Protein 4N7B (pdb70)

Foldseek 3Di:
DAFAEAEEPPFAAAQLQVLLLVLLVVCLVPDPADAEEEAQQAPAPVSSVVSVVSHYDYDNDCVVPQQQEEYEYHQLAAAVVVVVVNVVSPYNYFYSHNPLLVVLLVVLLVVVVVVAQEEEEEDPPQRSSVRSCNSPVVRYQYDPAQVSLVPDDDDPVHAYEYAYDQQAQPVRVVVNVVSNCVVVVRHHYDPVGSHDPQLCQQLVQCLVPLVVWQEEEEAGDPSDRNSVSSQVSSVVVPHHYDYHPAVVRDPCVVCVPTRYYYYHYHNNHDVVRSVNVVVVQCDPPNNRPYDYGYDPDDDRDPDDGRPVSVVVVVVVVD

Nearest PDB structures (foldseek):
  4n7b-assembly1_A  TM=1.003E+00  e=8.457E-62  Plasmodium falciparum
  4eb3-assembly2_B  TM=9.410E-01  e=6.375E-32  Escherichia coli K-12
  3szu-assembly1_A  TM=9.375E-01  e=1.839E-31  Escherichia coli K-12
  3t0f-assembly1_A  TM=9.475E-01  e=8.284E-31  Escherichia coli K-12
  3t0g-assembly1_A  TM=9.378E-01  e=5.514E-30  Escherichia coli K-12

Solvent-accessible surface area: 15476 Å² total; per-residue (Å²): 155,96,63,24,0,35,15,0,71,8,39,3,78,18,50,2,13,36,27,0,18,82,0,0,44,34,0,21,151,24,58,186,58,55,2,25,0,21,35,75,0,0,20,2,71,51,9,2,140,122,1,88,176,72,16,2,71,34,11,102,76,12,119,84,1,58,92,41,83,14,0,0,0,3,8,24,6,15,12,38,72,35,62,112,74,0,128,186,31,168,15,67,36,0,42,0,12,17,42,40,8,73,51,1,7,67,56,0,89,78,33,27,185,90,108,16,22,0,0,1,1,2,67,96,124,26,42,6,1,72,1,2,64,36,31,9,39,185,29,9,58,30,0,56,61,54,95,24,1,86,156,17,126,41,95,188,133,52,104,10,5,22,0,5,1,7,23,8,1,55,47,38,9,61,107,16,19,116,66,0,104,113,78,27,96,162,17,58,41,2,127,89,26,8,35,21,51,2,5,46,35,4,2,47,1,0,27,116,6,0,78,128,13,66,10,0,0,0,0,1,2,84,52,2,11,16,0,96,30,2,18,72,0,0,86,80,70,139,6,84,13,43,42,24,40,28,31,163,73,11,85,84,133,62,9,149,134,17,39,53,0,0,0,0,0,0,9,5,0,24,69,123,14,0,77,81,0,15,95,42,0,35,65,101,110,29,81,2,77,70,88,111,44,95,11,77,154,21,116,88,30,191,57,162,20,11,180,66,0,59,100,46,24,135,77,138,140,201

B-factor: mean 50.39, std 23.19, range [17.33, 150.52]

Structure (mmCIF, N/CA/C/O backbone):
data_4N7B
#
_entry.id   4N7B
#
_cell.length_a   115.960
_cell.length_b   115.960
_cell.length_c   76.930
_cell.angle_alpha   90.00
_cell.angle_beta   90.00
_cell.angle_gamma   120.00
#
_symmetry.space_group_name_H-M   'P 31 2 1'
#
loop_
_entity.id
_entity.type
_entity.pdbx_description
1 polymer LytB
2 non-polymer 'FE3-S4 CLUSTER'
3 non-polymer 'SULFATE ION'
4 non-polymer GLYCEROL
5 non-polymer 'SODIUM ION'
6 water water
#
loop_
_atom_site.group_PDB
_atom_site.id
_atom_site.type_symbol
_atom_site.label_atom_id
_atom_site.label_alt_id
_atom_site.label_comp_id
_atom_site.label_asym_id
_atom_site.label_entity_id
_atom_site.label_seq_id
_atom_site.pdbx_PDB_ins_code
_atom_site.Cartn_x
_atom_site.Cartn_y
_atom_site.Cartn_z
_atom_site.occupancy
_atom_site.B_iso_or_equiv
_atom_site.auth_seq_id
_atom_site.auth_comp_id
_atom_site.auth_asym_id
_atom_site.auth_atom_id
_atom_site.pdbx_PDB_model_num
ATOM 1 N N . PRO A 1 218 ? 65.816 48.846 -8.256 1.00 106.15 1 PRO A N 1
ATOM 2 C CA . PRO A 1 218 ? 66.718 48.159 -9.186 1.00 105.49 1 PRO A CA 1
ATOM 3 C C . PRO A 1 218 ? 66.004 47.563 -10.398 1.00 96.77 1 PRO A C 1
ATOM 4 O O . PRO A 1 218 ? 65.163 48.224 -11.014 1.00 96.84 1 PRO A O 1
ATOM 16 N N . ASN A 1 219 ? 66.348 46.325 -10.738 1.00 63.74 2 ASN A N 1
ATOM 17 C CA . ASN A 1 219 ? 65.789 45.668 -11.911 1.00 54.65 2 ASN A CA 1
ATOM 18 C C . ASN A 1 219 ? 64.494 44.953 -11.597 1.00 49.77 2 ASN A C 1
ATOM 19 O O . ASN A 1 219 ? 64.480 43.988 -10.835 1.00 52.86 2 ASN A O 1
ATOM 30 N N . LYS A 1 220 ? 63.400 45.431 -12.172 1.00 34.28 3 LYS A N 1
ATOM 31 C CA . LYS A 1 220 ? 62.097 44.840 -11.903 1.00 29.20 3 LYS A CA 1
ATOM 32 C C . LYS A 1 220 ? 61.745 43.821 -12.976 1.00 36.01 3 LYS A C 1
ATOM 33 O O . LYS A 1 220 ? 61.800 44.125 -14.169 1.00 31.15 3 LYS A O 1
ATOM 52 N N . ILE A 1 221 ? 61.390 42.612 -12.558 1.00 32.24 4 ILE A N 1
ATOM 53 C CA . ILE A 1 221 ? 61.062 41.564 -13.509 1.00 32.27 4 ILE A CA 1
ATOM 54 C C . ILE A 1 221 ? 59.841 40.772 -13.096 1.00 33.26 4 ILE A C 1
ATOM 55 O O . ILE A 1 221 ? 59.696 40.379 -11.930 1.00 26.83 4 ILE A O 1
ATOM 71 N N . LEU A 1 222 ? 58.964 40.528 -14.063 1.00 26.37 5 LEU A N 1
ATOM 72 C CA . LEU A 1 222 ? 57.837 39.627 -13.867 1.00 21.65 5 LEU A CA 1
ATOM 73 C C . LEU A 1 222 ? 58.078 38.345 -14.644 1.00 29.85 5 LEU A C 1
ATOM 74 O O . LEU A 1 222 ? 58.163 38.339 -15.885 1.00 23.68 5 LEU A O 1
ATOM 90 N N . TYR A 1 223 ? 58.228 37.252 -13.914 1.00 21.49 6 TYR A N 1
ATOM 91 C CA . TYR A 1 223 ? 58.419 35.961 -14.533 1.00 22.44 6 TYR A CA 1
ATOM 92 C C . TYR A 1 223 ? 57.058 35.331 -14.717 1.00 23.63 6 TYR A C 1
ATOM 93 O O . TYR A 1 223 ? 56.416 34.912 -13.748 1.00 24.62 6 TYR A O 1
ATOM 111 N N . LEU A 1 224 ? 56.604 35.304 -15.956 1.00 25.63 7 LEU A N 1
ATOM 112 C CA . LEU A 1 224 ? 55.360 34.656 -16.306 1.00 19.67 7 LEU A CA 1
ATOM 113 C C . LEU A 1 224 ? 55.667 33.195 -16.580 1.00 26.71 7 LEU A C 1
ATOM 114 O O . LEU A 1 224 ? 56.428 32.844 -17.494 1.00 27.54 7 LEU A O 1
ATOM 130 N N . ILE A 1 225 ? 55.077 32.339 -15.767 1.00 21.42 8 ILE A N 1
ATOM 131 C CA . ILE A 1 225 ? 55.478 30.946 -15.718 1.00 18.47 8 ILE A CA 1
ATOM 132 C C . ILE A 1 225 ? 54.598 30.060 -16.581 1.00 19.36 8 ILE A C 1
ATOM 133 O O . ILE A 1 225 ? 53.380 30.238 -16.653 1.00 23.47 8 ILE A O 1
ATOM 149 N N . ASN A 1 226 ? 55.238 29.076 -17.192 1.00 17.74 9 ASN A N 1
ATOM 150 C CA . ASN A 1 226 ? 54.561 28.067 -17.960 1.00 18.88 9 ASN A CA 1
ATOM 151 C C . ASN A 1 226 ? 55.250 26.770 -17.572 1.00 20.72 9 ASN A C 1
ATOM 152 O O . ASN A 1 226 ? 56.469 26.727 -17.447 1.00 24.00 9 ASN A O 1
ATOM 163 N N . PRO A 1 227 ? 54.491 25.698 -17.371 1.00 24.69 10 PRO A N 1
ATOM 164 C CA . PRO A 1 227 ? 53.034 25.620 -17.451 1.00 20.60 10 PRO A CA 1
ATOM 165 C C . PRO A 1 227 ? 52.297 26.228 -16.267 1.00 24.73 10 PRO A C 1
ATOM 166 O O . PRO A 1 227 ? 52.826 26.321 -15.150 1.00 24.02 10 PRO A O 1
ATOM 177 N N . ARG A 1 228 ? 51.054 26.621 -16.545 1.00 22.11 11 ARG A N 1
ATOM 178 C CA . ARG A 1 228 ? 50.169 27.220 -15.571 1.00 17.33 11 ARG A CA 1
ATOM 179 C C . ARG A 1 228 ? 48.769 27.051 -16.093 1.00 26.03 11 ARG A C 1
ATOM 180 O O . ARG A 1 228 ? 48.581 26.640 -17.241 1.00 24.48 11 ARG A O 1
ATOM 201 N N . GLY A 1 229 ? 47.779 27.430 -15.288 1.00 23.12 12 GLY A N 1
ATOM 202 C CA . GLY A 1 229 ? 46.425 27.559 -15.816 1.00 22.75 12 GLY A CA 1
ATOM 203 C C . GLY A 1 229 ? 45.791 26.230 -16.196 1.00 22.85 12 GLY A C 1
ATOM 204 O O . GLY A 1 229 ? 46.238 25.160 -15.752 1.00 28.96 12 GLY A O 1
ATOM 208 N N . PHE A 1 230 ? 44.740 26.306 -17.010 1.00 21.46 13 PHE A N 1
ATOM 209 C CA . PHE A 1 230 ? 43.882 25.153 -17.306 1.00 22.65 13 PHE A CA 1
ATOM 210 C C . PHE A 1 230 ? 44.672 23.866 -17.568 1.00 29.28 13 PHE A C 1
ATOM 211 O O . PHE A 1 230 ? 45.601 23.832 -18.375 1.00 31.01 13 PHE A O 1
ATOM 228 N N . CYS A 1 231 ? 44.285 22.799 -16.879 1.00 20.54 14 CYS A N 1
ATOM 229 C CA . CYS A 1 231 ? 44.748 21.464 -17.223 1.00 18.01 14 CYS A CA 1
ATOM 230 C C . CYS A 1 231 ? 43.718 20.892 -18.193 1.00 20.35 14 CYS A C 1
ATOM 231 O O . CYS A 1 231 ? 42.683 21.522 -18.477 1.00 18.90 14 CYS A O 1
ATOM 238 N N . LYS A 1 232 ? 43.976 19.690 -18.682 1.00 25.01 15 LYS A N 1
ATOM 239 C CA . LYS A 1 232 ? 43.050 19.065 -19.607 1.00 22.07 15 LYS A CA 1
ATOM 240 C C . LYS A 1 232 ? 41.765 18.571 -18.926 1.00 31.17 15 LYS A C 1
ATOM 241 O O . LYS A 1 232 ? 40.701 18.551 -19.543 1.00 27.67 15 LYS A O 1
ATOM 260 N N . GLY A 1 233 ? 41.840 18.174 -17.655 1.00 34.38 16 GLY A N 1
ATOM 261 C CA . GLY A 1 233 ? 40.648 17.696 -16.970 1.00 23.60 16 GLY A CA 1
ATOM 262 C C . GLY A 1 233 ? 39.649 18.831 -16.851 1.00 26.45 16 GLY A C 1
ATOM 263 O O . GLY A 1 233 ? 38.430 18.669 -17.012 1.00 29.15 16 GLY A O 1
ATOM 267 N N . VAL A 1 234 ? 40.175 20.015 -16.583 1.00 24.78 17 VAL A N 1
ATOM 268 C CA . VAL A 1 234 ? 39.335 21.194 -16.430 1.00 25.01 17 VAL A CA 1
ATOM 269 C C . VAL A 1 234 ? 38.760 21.617 -17.768 1.00 28.44 17 VAL A C 1
ATOM 270 O O . VAL A 1 234 ? 37.554 21.860 -17.865 1.00 30.78 17 VAL A O 1
ATOM 283 N N . SER A 1 235 ? 39.582 21.689 -18.815 1.00 26.36 18 SER A N 1
ATOM 284 C CA . SER A 1 235 ? 39.043 22.148 -20.107 1.00 28.81 18 SER A CA 1
ATOM 285 C C . SER A 1 235 ? 37.998 21.150 -20.609 1.00 29.57 18 SER A C 1
ATOM 286 O O . SER A 1 235 ? 36.946 21.542 -21.094 1.00 27.89 18 SER A O 1
ATOM 294 N N . ARG A 1 236 ? 38.268 19.860 -20.446 1.00 31.48 19 ARG A N 1
ATOM 295 C CA . ARG A 1 236 ? 37.293 18.829 -20.789 1.00 31.66 19 ARG A CA 1
ATOM 296 C C . ARG A 1 236 ? 35.975 18.973 -20.025 1.00 35.26 19 ARG A C 1
ATOM 297 O O . ARG A 1 236 ? 34.888 18.814 -20.577 1.00 31.36 19 ARG A O 1
ATOM 318 N N . ALA A 1 237 ? 36.069 19.265 -18.741 1.00 32.25 20 ALA A N 1
ATOM 319 C CA . ALA A 1 237 ? 34.882 19.351 -17.919 1.00 29.77 20 ALA A CA 1
ATOM 320 C C . ALA A 1 237 ? 34.049 20.571 -18.330 1.00 31.77 20 ALA A C 1
ATOM 321 O O . ALA A 1 237 ? 32.825 20.498 -18.454 1.00 36.74 20 ALA A O 1
ATOM 328 N N . ILE A 1 238 ? 34.712 21.695 -18.565 1.00 32.13 21 ILE A N 1
ATOM 329 C CA . ILE A 1 238 ? 34.009 22.896 -19.002 1.00 35.14 21 ILE A CA 1
ATOM 330 C C . ILE A 1 238 ? 33.334 22.660 -20.345 1.00 37.23 21 ILE A C 1
ATOM 331 O O . ILE A 1 238 ? 32.147 22.928 -20.506 1.00 37.90 21 ILE A O 1
ATOM 347 N N . GLU A 1 239 ? 34.082 22.143 -21.311 1.00 35.60 22 GLU A N 1
ATOM 348 C CA . GLU A 1 239 ? 33.522 21.901 -22.636 1.00 36.51 22 GLU A CA 1
ATOM 349 C C . GLU A 1 239 ? 32.323 20.947 -22.527 1.00 43.06 22 GLU A C 1
ATOM 350 O O . GLU A 1 239 ? 31.333 21.099 -23.233 1.00 41.99 22 GLU A O 1
ATOM 362 N N . THR A 1 240 ? 32.397 19.985 -21.611 1.00 37.45 23 THR A N 1
ATOM 363 C CA . THR A 1 240 ? 31.292 19.045 -21.427 1.00 33.11 23 THR A CA 1
ATOM 364 C C . THR A 1 240 ? 30.018 19.803 -21.078 1.00 36.47 23 THR A C 1
ATOM 365 O O . THR A 1 240 ? 28.955 19.524 -21.624 1.00 38.83 23 THR A O 1
ATOM 376 N N . VAL A 1 241 ? 30.117 20.774 -20.180 1.00 36.79 24 VAL A N 1
ATOM 377 C CA . VAL A 1 241 ? 28.931 21.531 -19.774 1.00 37.49 24 VAL A CA 1
ATOM 378 C C . VAL A 1 241 ? 28.446 22.438 -20.886 1.00 42.08 24 VAL A C 1
ATOM 379 O O . VAL A 1 241 ? 27.247 22.513 -21.150 1.00 41.88 24 VAL A O 1
ATOM 392 N N . GLU A 1 242 ? 29.380 23.125 -21.535 1.00 46.52 25 GLU A N 1
ATOM 393 C CA . GLU A 1 242 ? 29.052 24.066 -22.603 1.00 47.62 25 GLU A CA 1
ATOM 394 C C . GLU A 1 242 ? 28.360 23.362 -23.771 1.00 54.20 25 GLU A C 1
ATOM 395 O O . GLU A 1 242 ? 27.471 23.915 -24.428 1.00 55.17 25 GLU A O 1
ATOM 407 N N . GLU A 1 243 ? 28.753 22.121 -24.009 1.00 45.91 26 GLU A N 1
ATOM 408 C CA . GLU A 1 243 ? 28.277 21.401 -25.165 1.00 47.22 26 GLU A CA 1
ATOM 409 C C . GLU A 1 243 ? 26.884 20.824 -24.885 1.00 56.20 26 GLU A C 1
ATOM 410 O O . GLU A 1 243 ? 26.058 20.691 -25.798 1.00 55.46 26 GLU A O 1
ATOM 422 N N . CYS A 1 244 ? 26.613 20.525 -23.616 1.00 53.75 27 CYS A N 1
ATOM 423 C CA . CYS A 1 244 ? 25.288 20.085 -23.188 1.00 53.00 27 CYS A CA 1
ATOM 424 C C . CYS A 1 244 ? 24.304 21.231 -23.308 1.00 59.22 27 CYS A C 1
ATOM 425 O O . CYS A 1 244 ? 23.153 21.051 -23.710 1.00 61.00 27 CYS A O 1
ATOM 433 N N . LEU A 1 245 ? 24.771 22.420 -22.945 1.00 54.75 28 LEU A N 1
ATOM 434 C CA . LEU A 1 245 ? 23.952 23.619 -23.038 1.00 57.00 28 LEU A CA 1
ATOM 435 C C . LEU A 1 245 ? 23.574 23.940 -24.483 1.00 59.63 28 LEU A C 1
ATOM 436 O O . LEU A 1 245 ? 22.505 24.486 -24.731 1.00 61.71 28 LEU A O 1
ATOM 452 N N . LYS A 1 246 ? 24.448 23.608 -25.430 1.00 67.52 29 LYS A N 1
ATOM 453 C CA . LYS A 1 246 ? 24.165 23.831 -26.847 1.00 68.80 29 LYS A CA 1
ATOM 454 C C . LYS A 1 246 ? 23.100 22.865 -27.333 1.00 77.38 29 LYS A C 1
ATOM 455 O O . LYS A 1 246 ? 22.196 23.240 -28.083 1.00 82.74 29 LYS A O 1
ATOM 474 N N . LEU A 1 247 ? 23.197 21.619 -26.890 1.00 83.35 30 LEU A N 1
ATOM 475 C CA . LEU A 1 247 ? 22.279 20.593 -27.355 1.00 87.71 30 LEU A CA 1
ATOM 476 C C . LEU A 1 247 ? 20.921 20.716 -26.694 1.00 91.08 30 LEU A C 1
ATOM 477 O O . LEU A 1 247 ? 19.918 20.939 -27.365 1.00 99.66 30 LEU A O 1
ATOM 493 N N . PHE A 1 248 ? 20.891 20.575 -25.375 1.00 79.83 31 PHE A N 1
ATOM 494 C CA . PHE A 1 248 ? 19.629 20.485 -24.653 1.00 79.49 31 PHE A CA 1
ATOM 495 C C . PHE A 1 248 ? 19.247 21.806 -24.021 1.00 87.31 31 PHE A C 1
ATOM 496 O O . PHE A 1 248 ? 20.081 22.684 -23.825 1.00 90.92 31 PHE A O 1
ATOM 513 N N . LYS A 1 249 ? 17.970 21.954 -23.706 1.00 104.25 32 LYS A N 1
ATOM 514 C CA . LYS A 1 249 ? 17.488 23.232 -23.228 1.00 107.33 32 LYS A CA 1
ATOM 515 C C . LYS A 1 249 ? 17.876 23.404 -21.766 1.00 101.42 32 LYS A C 1
ATOM 516 O O . LYS A 1 249 ? 17.584 22.537 -20.942 1.00 95.61 32 LYS A O 1
ATOM 535 N N . PRO A 1 250 ? 18.571 24.510 -21.447 1.00 91.27 33 PRO A N 1
ATOM 536 C CA . PRO A 1 250 ? 18.714 24.915 -20.048 1.00 84.31 33 PRO A CA 1
ATOM 537 C C . PRO A 1 250 ? 17.411 24.650 -19.292 1.00 85.83 33 PRO A C 1
ATOM 538 O O . PRO A 1 250 ? 16.348 24.694 -19.901 1.00 84.55 33 PRO A O 1
ATOM 549 N N . PRO A 1 251 ? 17.490 24.370 -17.986 1.00 75.28 34 PRO A N 1
ATOM 550 C CA . PRO A 1 251 ? 18.741 24.311 -17.226 1.00 74.84 34 PRO A CA 1
ATOM 551 C C . PRO A 1 251 ? 19.466 22.969 -17.354 1.00 70.28 34 PRO A C 1
ATOM 552 O O . PRO A 1 251 ? 18.834 21.923 -17.524 1.00 72.90 34 PRO A O 1
ATOM 563 N N . ILE A 1 252 ? 20.791 23.012 -17.265 1.00 68.64 35 ILE A N 1
ATOM 564 C CA . ILE A 1 252 ? 21.610 21.805 -17.259 1.00 62.67 35 ILE A CA 1
ATOM 565 C C . ILE A 1 252 ? 22.185 21.609 -15.869 1.00 61.56 35 ILE A C 1
ATOM 566 O O . ILE A 1 252 ? 22.916 22.463 -15.361 1.00 64.51 35 ILE A O 1
ATOM 582 N N . TYR A 1 253 ? 21.872 20.474 -15.259 1.00 57.74 36 TYR A N 1
ATOM 583 C CA . TYR A 1 253 ? 22.224 20.247 -13.867 1.00 59.61 36 TYR A CA 1
ATOM 584 C C . TYR A 1 253 ? 23.604 19.636 -13.732 1.00 59.54 36 TYR A C 1
ATOM 585 O O . TYR A 1 253 ? 23.948 18.692 -14.437 1.00 54.83 36 TYR A O 1
ATOM 603 N N . VAL A 1 254 ? 24.397 20.199 -12.828 1.00 53.96 37 VAL A N 1
ATOM 604 C CA . VAL A 1 254 ? 25.742 19.708 -12.585 1.00 50.55 37 VAL A CA 1
ATOM 605 C C . VAL A 1 254 ? 25.894 19.388 -11.112 1.00 50.19 37 VAL A C 1
ATOM 606 O O . VAL A 1 254 ? 25.555 20.200 -10.258 1.00 53.84 37 VAL A O 1
ATOM 619 N N . LYS A 1 255 ? 26.401 18.198 -10.821 1.00 47.60 38 LYS A N 1
ATOM 620 C CA . LYS A 1 255 ? 26.606 17.774 -9.450 1.00 41.85 38 LYS A CA 1
ATOM 621 C C . LYS A 1 255 ? 27.954 18.300 -8.949 1.00 40.81 38 LYS A C 1
ATOM 622 O O . LYS A 1 255 ? 29.000 17.932 -9.469 1.00 45.49 38 LYS A O 1
ATOM 641 N N A HIS A 1 256 ? 27.872 19.138 -7.916 0.53 44.39 39 HIS A N 1
ATOM 642 N N B HIS A 1 256 ? 27.936 19.142 -7.920 0.47 44.35 39 HIS A N 1
ATOM 643 C CA A HIS A 1 256 ? 28.964 19.976 -7.406 0.53 45.52 39 HIS A CA 1
ATOM 644 C CA B HIS A 1 256 ? 29.139 19.851 -7.472 0.47 45.39 39 HIS A CA 1
ATOM 645 C C A HIS A 1 256 ? 29.497 20.933 -8.461 0.53 42.78 39 HIS A C 1
ATOM 646 C C B HIS A 1 256 ? 29.457 20.966 -8.456 0.47 42.85 39 HIS A C 1
ATOM 647 O O A HIS A 1 256 ? 29.235 20.773 -9.655 0.53 45.70 39 HIS A O 1
ATOM 648 O O B HIS A 1 256 ? 28.995 20.952 -9.599 0.47 46.32 39 HIS A O 1
ATOM 677 N N . LYS A 1 257 ? 30.241 21.937 -8.008 1.00 45.44 40 LYS A N 1
ATOM 678 C CA . LYS A 1 257 ? 30.830 22.910 -8.912 1.00 46.21 40 LYS A CA 1
ATOM 679 C C . LYS A 1 257 ? 31.727 22.165 -9.898 1.00 44.02 40 LYS A C 1
ATOM 680 O O . LYS A 1 257 ? 32.500 21.294 -9.521 1.00 37.52 40 LYS A O 1
ATOM 699 N N . ILE A 1 258 ? 31.579 22.483 -11.172 1.00 37.58 41 ILE A N 1
ATOM 700 C CA . ILE A 1 258 ? 32.207 21.701 -12.232 1.00 41.35 41 ILE A CA 1
ATOM 701 C C . ILE A 1 258 ? 33.734 21.719 -12.133 1.00 36.26 41 ILE A C 1
ATOM 702 O O . ILE A 1 258 ? 34.389 20.716 -12.400 1.00 34.09 41 ILE A O 1
ATOM 718 N N . VAL A 1 259 ? 34.284 22.868 -11.747 1.00 35.91 42 VAL A N 1
ATOM 719 C CA . VAL A 1 259 ? 35.682 22.989 -11.350 1.00 29.86 42 VAL A CA 1
ATOM 720 C C . VAL A 1 259 ? 35.711 24.037 -10.237 1.00 39.20 42 VAL A C 1
ATOM 721 O O . VAL A 1 259 ? 34.767 24.819 -10.082 1.00 38.36 42 VAL A O 1
ATOM 734 N N . HIS A 1 260 ? 36.779 24.060 -9.450 1.00 32.13 43 HIS A N 1
ATOM 735 C CA . HIS A 1 260 ? 36.830 24.955 -8.299 1.00 35.64 43 HIS A CA 1
ATOM 736 C C . HIS A 1 260 ? 37.349 26.317 -8.717 1.00 36.55 43 HIS A C 1
ATOM 737 O O . HIS A 1 260 ? 38.463 26.709 -8.367 1.00 34.62 43 HIS A O 1
ATOM 752 N N . ASN A 1 261 ? 36.534 27.025 -9.490 1.00 31.51 44 ASN A N 1
ATOM 753 C CA . ASN A 1 261 ? 36.813 28.407 -9.826 1.00 31.11 44 ASN A CA 1
ATOM 754 C C . ASN A 1 261 ? 35.498 29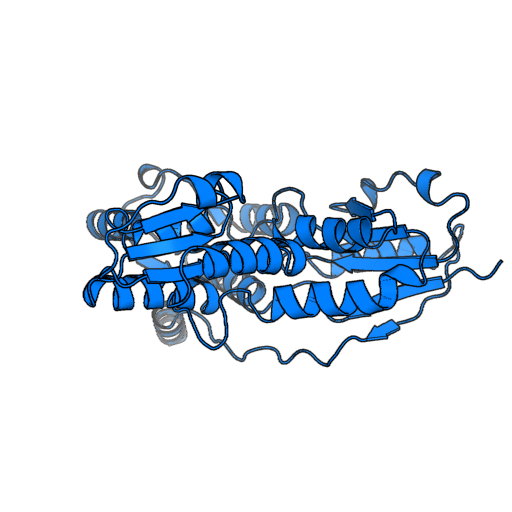.166 -10.006 1.00 36.81 44 ASN A C 1
ATOM 755 O O . ASN A 1 261 ? 34.694 28.826 -10.876 1.00 34.88 44 ASN A O 1
ATOM 766 N N . ASP A 1 262 ? 35.282 30.192 -9.187 1.00 43.90 45 ASP A N 1
ATOM 767 C CA . ASP A 1 262 ? 34.012 30.915 -9.191 1.00 47.69 45 ASP A CA 1
ATOM 768 C C . ASP A 1 262 ? 33.802 31.637 -10.521 1.00 39.97 45 ASP A C 1
ATOM 769 O O . ASP A 1 262 ? 32.689 31.736 -11.016 1.00 40.40 45 ASP A O 1
ATOM 778 N N . ILE A 1 263 ? 34.876 32.122 -11.120 1.00 40.50 46 ILE A N 1
ATOM 779 C CA . ILE A 1 263 ? 34.744 32.839 -12.388 1.00 41.76 46 ILE A CA 1
ATOM 780 C C . ILE A 1 263 ? 34.208 31.936 -13.488 1.00 39.66 46 ILE A C 1
ATOM 781 O O . ILE A 1 263 ? 33.282 32.306 -14.186 1.00 40.91 46 ILE A O 1
ATOM 797 N N . VAL A 1 264 ? 34.780 30.745 -13.627 1.00 36.71 47 VAL A N 1
ATOM 798 C CA . VAL A 1 264 ? 34.278 29.759 -14.576 1.00 33.63 47 VAL A CA 1
ATOM 799 C C . VAL A 1 264 ? 32.812 29.410 -14.310 1.00 36.87 47 VAL A C 1
ATOM 800 O O . VAL A 1 264 ? 31.987 29.380 -15.220 1.00 41.62 47 VAL A O 1
ATOM 813 N N . CYS A 1 265 ? 32.495 29.133 -13.052 1.00 36.95 48 CYS A N 1
ATOM 814 C CA . CYS A 1 265 ? 31.174 28.646 -12.680 1.00 42.87 48 CYS A CA 1
ATOM 815 C C . CYS A 1 265 ? 30.105 29.705 -12.877 1.00 43.35 48 CYS A C 1
ATOM 816 O O . CYS A 1 265 ? 28.992 29.400 -13.307 1.00 42.78 48 CYS A O 1
ATOM 824 N N . LYS A 1 266 ? 30.427 30.947 -12.549 1.00 50.69 49 LYS A N 1
ATOM 825 C CA . LYS A 1 266 ? 29.464 32.024 -12.712 1.00 55.45 49 LYS A CA 1
ATOM 826 C C . LYS A 1 266 ? 29.129 32.172 -14.197 1.00 56.00 49 LYS A C 1
ATOM 827 O O . LYS A 1 266 ? 27.977 32.423 -14.562 1.00 58.02 49 LYS A O 1
ATOM 846 N N . LYS A 1 267 ? 30.131 32.000 -15.056 1.00 49.31 50 LYS A N 1
ATOM 847 C CA . LYS A 1 267 ? 29.919 32.160 -16.491 1.00 56.40 50 LYS A CA 1
ATOM 848 C C . LYS A 1 267 ? 28.946 31.089 -16.985 1.00 59.92 50 LYS A C 1
ATOM 849 O O . LYS A 1 267 ? 28.076 31.357 -17.821 1.00 60.61 50 LYS A O 1
ATOM 868 N N . LEU A 1 268 ? 29.077 29.881 -16.439 1.00 49.07 51 LEU A N 1
ATOM 869 C CA . LEU A 1 268 ? 28.221 28.770 -16.840 1.00 48.29 51 LEU A CA 1
ATOM 870 C C . LEU A 1 268 ? 26.814 28.927 -16.279 1.00 51.22 51 LEU A C 1
ATOM 871 O O . LEU A 1 268 ? 25.840 28.520 -16.918 1.00 54.03 51 LEU A O 1
ATOM 887 N N . GLU A 1 269 ? 26.703 29.526 -15.097 1.00 56.36 52 GLU A N 1
ATOM 888 C CA . GLU A 1 269 ? 25.395 29.762 -14.496 1.00 63.77 52 GLU A CA 1
ATOM 889 C C . GLU A 1 269 ? 24.602 30.705 -15.384 1.00 63.52 52 GLU A C 1
ATOM 890 O O . GLU A 1 269 ? 23.407 30.507 -15.595 1.00 63.60 52 GLU A O 1
ATOM 902 N N . LYS A 1 270 ? 25.283 31.722 -15.907 1.00 65.12 53 LYS A N 1
ATOM 903 C CA . LYS A 1 270 ? 24.669 32.678 -16.821 1.00 68.71 53 LYS A CA 1
ATOM 904 C C . LYS A 1 270 ? 24.181 31.981 -18.080 1.00 69.17 53 LYS A C 1
ATOM 905 O O . LYS A 1 270 ? 23.139 32.332 -18.623 1.00 71.22 53 LYS A O 1
ATOM 924 N N . GLU A 1 271 ? 24.946 30.998 -18.543 1.00 68.17 54 GLU A N 1
ATOM 925 C CA . GLU A 1 271 ? 24.625 30.296 -19.777 1.00 64.77 54 GLU A CA 1
ATOM 926 C C . GLU A 1 271 ? 23.534 29.247 -19.561 1.00 65.06 54 GLU A C 1
ATOM 927 O O . GLU A 1 271 ? 23.028 28.675 -20.525 1.00 67.15 54 GLU A O 1
ATOM 939 N N . GLY A 1 272 ? 23.178 28.988 -18.301 1.00 55.77 55 GLY A N 1
ATOM 940 C CA . GLY A 1 272 ? 22.049 28.122 -17.993 1.00 53.27 55 GLY A CA 1
ATOM 941 C C . GLY A 1 272 ? 22.376 26.873 -17.186 1.00 61.61 55 GLY A C 1
ATOM 942 O O . GLY A 1 272 ? 21.503 26.035 -16.946 1.00 63.86 55 GLY A O 1
ATOM 946 N N . ALA A 1 273 ? 23.623 26.731 -16.752 1.00 57.73 56 ALA A N 1
ATOM 947 C CA . ALA A 1 273 ? 23.967 25.603 -15.897 1.00 53.75 56 ALA A CA 1
ATOM 948 C C . ALA A 1 273 ? 23.536 25.881 -14.457 1.00 52.85 56 ALA A C 1
ATOM 949 O O . ALA A 1 273 ? 23.468 27.034 -14.024 1.00 57.72 56 ALA A O 1
ATOM 956 N N . ILE A 1 274 ? 23.237 24.816 -13.724 1.00 47.04 57 ILE A N 1
ATOM 957 C CA . ILE A 1 274 ? 22.921 24.928 -12.310 1.00 51.55 57 ILE A CA 1
ATOM 958 C C . ILE A 1 274 ? 23.679 23.859 -11.535 1.00 51.54 57 ILE A C 1
ATOM 959 O O . ILE A 1 274 ? 23.563 22.660 -11.821 1.00 48.92 57 ILE A O 1
ATOM 975 N N . PHE A 1 275 ? 24.458 24.298 -10.552 1.00 47.97 58 PHE A N 1
ATOM 976 C CA . PHE A 1 275 ? 25.257 23.382 -9.745 1.00 48.63 58 PHE A CA 1
ATOM 977 C C . PHE A 1 275 ? 24.496 23.014 -8.483 1.00 49.89 58 PHE A C 1
ATOM 978 O O . PHE A 1 275 ? 24.072 23.882 -7.723 1.00 47.18 58 PHE A O 1
ATOM 995 N N . ILE A 1 276 ? 24.321 21.718 -8.267 1.00 54.67 59 ILE A N 1
ATOM 996 C CA . ILE A 1 276 ? 23.480 21.243 -7.180 1.00 51.85 59 ILE A CA 1
ATOM 997 C C . ILE A 1 276 ? 24.233 20.245 -6.323 1.00 51.38 59 ILE A C 1
ATOM 998 O O . ILE A 1 276 ? 25.248 19.698 -6.745 1.00 48.32 59 ILE A O 1
ATOM 1014 N N . GLU A 1 277 ? 23.741 20.020 -5.112 1.00 55.61 60 GLU A N 1
ATOM 1015 C CA . GLU A 1 277 ? 24.279 18.977 -4.247 1.00 56.36 60 GLU A CA 1
ATOM 1016 C C . GLU A 1 277 ? 23.200 17.955 -3.938 1.00 58.67 60 GLU A C 1
ATOM 1017 O O . GLU A 1 277 ? 23.493 16.810 -3.598 1.00 64.39 60 GLU A O 1
ATOM 1029 N N . ASP A 1 278 ? 21.948 18.375 -4.059 1.00 63.55 61 ASP A N 1
ATOM 1030 C CA . ASP A 1 278 ? 20.823 17.512 -3.757 1.00 67.80 61 ASP A CA 1
ATOM 1031 C C . ASP A 1 278 ? 20.184 17.070 -5.065 1.00 69.99 61 ASP A C 1
ATOM 1032 O O . ASP A 1 278 ? 19.606 17.884 -5.786 1.00 74.29 61 ASP A O 1
ATOM 1041 N N . LEU A 1 279 ? 20.292 15.781 -5.370 1.00 69.98 62 LEU A N 1
ATOM 1042 C CA . LEU A 1 279 ? 19.772 15.249 -6.628 1.00 69.99 62 LEU A CA 1
ATOM 1043 C C . LEU A 1 279 ? 18.251 15.355 -6.763 1.00 72.82 62 LEU A C 1
ATOM 1044 O O . LEU A 1 279 ? 17.716 15.173 -7.854 1.00 78.72 62 LEU A O 1
ATOM 1060 N N . ASN A 1 280 ? 17.559 15.652 -5.667 1.00 71.15 63 ASN A N 1
ATOM 1061 C CA . ASN A 1 280 ? 16.122 15.910 -5.729 1.00 80.26 63 ASN A CA 1
ATOM 1062 C C . ASN A 1 280 ? 15.822 17.230 -6.413 1.00 82.90 63 ASN A C 1
ATOM 1063 O O . ASN A 1 280 ? 14.702 17.461 -6.876 1.00 83.68 63 ASN A O 1
ATOM 1074 N N . ASP A 1 281 ? 16.831 18.097 -6.463 1.00 86.52 64 ASP A N 1
ATOM 1075 C CA . ASP A 1 281 ? 16.720 19.364 -7.167 1.00 82.15 64 ASP A CA 1
ATOM 1076 C C . ASP A 1 281 ? 16.779 19.097 -8.660 1.00 79.62 64 ASP A C 1
ATOM 1077 O O . ASP A 1 281 ? 16.622 20.011 -9.467 1.00 82.70 64 ASP A O 1
ATOM 1086 N N . VAL A 1 282 ? 17.006 17.836 -9.023 1.00 68.29 65 VAL A N 1
ATOM 1087 C CA . VAL A 1 282 ? 17.053 17.442 -10.425 1.00 70.76 65 VAL A CA 1
ATOM 1088 C C . VAL A 1 282 ? 15.815 16.652 -10.837 1.00 74.37 65 VAL A C 1
ATOM 1089 O O . VAL A 1 282 ? 15.547 15.580 -10.297 1.00 72.79 65 VAL A O 1
ATOM 1102 N N . PRO A 1 283 ? 15.054 17.189 -11.800 1.00 79.01 66 PRO A N 1
ATOM 1103 C CA . PRO A 1 283 ? 13.931 16.476 -12.413 1.00 81.75 66 PRO A CA 1
ATOM 1104 C C . PRO A 1 283 ? 14.358 15.114 -12.945 1.00 78.99 66 PRO A C 1
ATOM 1105 O O . PRO A 1 283 ? 15.423 14.999 -13.558 1.00 76.23 66 PRO A O 1
ATOM 1116 N N . ASP A 1 284 ? 13.541 14.094 -12.703 1.00 87.46 67 ASP A N 1
ATOM 1117 C CA . ASP A 1 284 ? 13.781 12.772 -13.270 1.00 87.29 67 ASP A CA 1
ATOM 1118 C C . ASP A 1 284 ? 13.853 12.874 -14.792 1.00 82.52 67 ASP A C 1
ATOM 1119 O O . ASP A 1 284 ? 13.216 13.737 -15.388 1.00 83.22 67 ASP A O 1
ATOM 1128 N N . GLY A 1 285 ? 14.642 12.007 -15.418 1.00 73.11 68 GLY A N 1
ATOM 1129 C CA . GLY A 1 285 ? 14.757 12.001 -16.866 1.00 77.42 68 GLY A CA 1
ATOM 1130 C C . GLY A 1 285 ? 15.734 13.024 -17.423 1.00 78.55 68 GLY A C 1
ATOM 1131 O O . GLY A 1 285 ? 16.123 12.937 -18.590 1.00 74.52 68 GLY A O 1
ATOM 1135 N N . HIS A 1 286 ? 16.142 13.988 -16.601 1.00 74.18 69 HIS A N 1
ATOM 1136 C CA . HIS A 1 286 ? 16.981 15.088 -17.082 1.00 77.86 69 HIS A CA 1
ATOM 1137 C C . HIS A 1 286 ? 18.475 14.775 -17.064 1.00 72.60 69 HIS A C 1
ATOM 1138 O O . HIS A 1 286 ? 18.913 13.764 -16.513 1.00 65.94 69 HIS A O 1
ATOM 1153 N N . ILE A 1 287 ? 19.243 15.670 -17.680 1.00 78.52 70 ILE A N 1
ATOM 1154 C CA . ILE A 1 287 ? 20.697 15.569 -17.737 1.00 67.70 70 ILE A CA 1
ATOM 1155 C C . ILE A 1 287 ? 21.313 15.892 -16.387 1.00 64.60 70 ILE A C 1
ATOM 1156 O O . ILE A 1 287 ? 20.944 16.878 -15.753 1.00 66.11 70 ILE A O 1
ATOM 1172 N N . LEU A 1 288 ? 22.256 15.064 -15.953 1.00 57.74 71 LEU A N 1
ATOM 1173 C CA . LEU A 1 288 ? 23.097 15.418 -14.826 1.00 54.09 71 LEU A CA 1
ATOM 1174 C C . LEU A 1 288 ? 24.549 15.182 -15.170 1.00 53.84 71 LEU A C 1
ATOM 1175 O O . LEU A 1 288 ? 24.912 14.101 -15.631 1.00 54.18 71 LEU A O 1
ATOM 1191 N N . ILE A 1 289 ? 25.374 16.196 -14.926 1.00 45.07 72 ILE A N 1
ATOM 1192 C CA . ILE A 1 289 ? 26.806 16.111 -15.180 1.00 44.66 72 ILE A CA 1
ATOM 1193 C C . ILE A 1 289 ? 27.607 15.962 -13.889 1.00 44.64 72 ILE A C 1
ATOM 1194 O O . ILE A 1 289 ? 27.411 16.723 -12.936 1.00 41.81 72 ILE A O 1
ATOM 1210 N N . TYR A 1 290 ? 28.514 14.990 -13.859 1.00 46.22 73 TYR A N 1
ATOM 1211 C CA . TYR A 1 290 ? 29.402 14.821 -12.713 1.00 43.81 73 TYR A CA 1
ATOM 1212 C C . TYR A 1 290 ? 30.659 15.655 -12.926 1.00 44.53 73 TYR A C 1
ATOM 1213 O O . TYR A 1 290 ? 31.251 15.638 -14.007 1.00 41.17 73 TYR A O 1
ATOM 1231 N N . SER A 1 291 ? 31.076 16.376 -11.894 1.00 39.11 74 SER A N 1
ATOM 1232 C CA . SER A 1 291 ? 32.194 17.296 -12.026 1.00 35.71 74 SER A CA 1
ATOM 1233 C C . SER A 1 291 ? 33.527 16.573 -12.201 1.00 34.97 74 SER A C 1
ATOM 1234 O O . SER A 1 291 ? 33.622 15.357 -12.041 1.00 35.70 74 SER A O 1
ATOM 1242 N N . ALA A 1 292 ? 34.563 17.349 -12.505 1.00 35.39 75 ALA A N 1
ATOM 1243 C CA . ALA A 1 292 ? 35.903 16.826 -12.727 1.00 30.64 75 ALA A CA 1
ATOM 1244 C C . ALA A 1 292 ? 36.463 16.077 -11.535 1.00 34.75 75 ALA A C 1
ATOM 1245 O O . ALA A 1 292 ? 37.313 15.203 -11.700 1.00 31.82 75 ALA A O 1
ATOM 1252 N N . HIS A 1 293 ? 35.994 16.420 -10.339 1.00 36.60 76 HIS A N 1
ATOM 1253 C CA . HIS A 1 293 ? 36.538 15.864 -9.102 1.00 34.54 76 HIS A CA 1
ATOM 1254 C C . HIS A 1 293 ? 36.028 14.460 -8.832 1.00 35.47 76 HIS A C 1
ATOM 1255 O O . HIS A 1 293 ? 36.471 13.792 -7.899 1.00 32.87 76 HIS A O 1
ATOM 1270 N N . GLY A 1 294 ? 35.050 14.027 -9.610 1.00 33.62 77 GLY A N 1
ATOM 1271 C CA . GLY A 1 294 ? 34.502 12.707 -9.417 1.00 38.99 77 GLY A CA 1
ATOM 1272 C C . GLY A 1 294 ? 33.374 12.674 -8.402 1.00 42.41 77 GLY A C 1
ATOM 1273 O O . GLY A 1 294 ? 33.050 13.671 -7.744 1.00 42.47 77 GLY A O 1
ATOM 1277 N N . ILE A 1 295 ? 32.790 11.494 -8.257 1.00 38.30 78 ILE A N 1
ATOM 1278 C CA . ILE A 1 295 ? 31.568 11.348 -7.499 1.00 42.75 78 ILE A CA 1
ATOM 1279 C C . ILE A 1 295 ? 31.544 10.002 -6.785 1.00 44.31 78 ILE A C 1
ATOM 1280 O O . ILE A 1 295 ? 32.226 9.061 -7.197 1.00 41.13 78 ILE A O 1
ATOM 1296 N N . SER A 1 296 ? 30.776 9.922 -5.702 1.00 45.27 79 SER A N 1
ATOM 1297 C CA . SER A 1 296 ? 30.584 8.662 -4.998 1.00 46.11 79 SER A CA 1
ATOM 1298 C C . SER A 1 296 ? 29.676 7.743 -5.830 1.00 48.08 79 SER A C 1
ATOM 1299 O O . SER A 1 296 ? 28.712 8.206 -6.442 1.00 50.08 79 SER A O 1
ATOM 1307 N N . PRO A 1 297 ? 29.994 6.439 -5.875 1.00 48.77 80 PRO A N 1
ATOM 1308 C CA . PRO A 1 297 ? 29.221 5.447 -6.641 1.00 52.66 80 PRO A CA 1
ATOM 1309 C C . PRO A 1 297 ? 27.746 5.453 -6.259 1.00 53.44 80 PRO A C 1
ATOM 1310 O O . PRO A 1 297 ? 26.873 5.226 -7.094 1.00 54.83 80 PRO A O 1
ATOM 1321 N N . GLN A 1 298 ? 27.486 5.710 -4.984 1.00 57.13 81 GLN A N 1
ATOM 1322 C CA . GLN A 1 298 ? 26.131 5.707 -4.437 1.00 60.18 81 GLN A CA 1
ATOM 1323 C C . GLN A 1 298 ? 25.266 6.753 -5.134 1.00 61.99 81 GLN A C 1
ATOM 1324 O O . GLN A 1 298 ? 24.093 6.521 -5.416 1.00 63.05 81 GLN A O 1
ATOM 1338 N N . ILE A 1 299 ? 25.856 7.912 -5.406 1.00 59.29 82 ILE A N 1
ATOM 1339 C CA . ILE A 1 299 ? 25.146 8.977 -6.101 1.00 56.87 82 ILE A CA 1
ATOM 1340 C C . ILE A 1 299 ? 24.663 8.481 -7.456 1.00 55.77 82 ILE A C 1
ATOM 1341 O O . ILE A 1 299 ? 23.579 8.850 -7.916 1.00 58.60 82 ILE A O 1
ATOM 1357 N N . ARG A 1 300 ? 25.466 7.634 -8.090 1.00 48.03 83 ARG A N 1
ATOM 1358 C CA . ARG A 1 300 ? 25.134 7.125 -9.414 1.00 52.76 83 ARG A CA 1
ATOM 1359 C C . ARG A 1 300 ? 23.873 6.270 -9.374 1.00 60.84 83 ARG A C 1
ATOM 1360 O O . ARG A 1 300 ? 22.937 6.497 -10.141 1.00 64.88 83 ARG A O 1
ATOM 1381 N N . GLU A 1 301 ? 23.837 5.286 -8.487 1.00 71.97 84 GLU A N 1
ATOM 1382 C CA . GLU A 1 301 ? 22.682 4.398 -8.450 1.00 77.17 84 GLU A CA 1
ATOM 1383 C C . GLU A 1 301 ? 21.416 5.216 -8.208 1.00 74.90 84 GLU A C 1
ATOM 1384 O O . GLU A 1 301 ? 20.352 4.906 -8.747 1.00 77.63 84 GLU A O 1
ATOM 1396 N N . ILE A 1 302 ? 21.539 6.283 -7.427 1.00 63.43 85 ILE A N 1
ATOM 1397 C CA . ILE A 1 302 ? 20.423 7.202 -7.225 1.00 64.22 85 ILE A CA 1
ATOM 1398 C C . ILE A 1 302 ? 19.993 7.837 -8.536 1.00 68.12 85 ILE A C 1
ATOM 1399 O O . ILE A 1 302 ? 18.801 8.014 -8.787 1.00 72.50 85 ILE A O 1
ATOM 1415 N N . ALA A 1 303 ? 20.975 8.191 -9.361 1.00 60.13 86 ALA A N 1
ATOM 1416 C CA . ALA A 1 303 ? 20.708 8.821 -10.647 1.00 64.48 86 ALA A CA 1
ATOM 1417 C C . ALA A 1 303 ? 19.865 7.895 -11.512 1.00 63.69 86 ALA A C 1
ATOM 1418 O O . ALA A 1 303 ? 18.905 8.326 -12.155 1.00 57.43 86 ALA A O 1
ATOM 1425 N N . LYS A 1 304 ? 20.224 6.616 -11.508 1.00 72.09 87 LYS A N 1
ATOM 1426 C CA . LYS A 1 304 ? 19.560 5.637 -12.354 1.00 74.98 87 LYS A CA 1
ATOM 1427 C C . LYS A 1 304 ? 18.111 5.465 -11.927 1.00 75.17 87 LYS A C 1
ATOM 1428 O O . LYS A 1 304 ? 17.227 5.349 -12.767 1.00 76.92 87 LYS A O 1
ATOM 1447 N N . LYS A 1 305 ? 17.871 5.479 -10.622 1.00 73.27 88 LYS A N 1
ATOM 1448 C CA . LYS A 1 305 ? 16.513 5.440 -10.085 1.00 78.05 88 LYS A CA 1
ATOM 1449 C C . LYS A 1 305 ? 15.660 6.564 -10.664 1.00 78.50 88 LYS A C 1
ATOM 1450 O O . LYS A 1 305 ? 14.483 6.370 -10.964 1.00 81.96 88 LYS A O 1
ATOM 1469 N N . LYS A 1 306 ? 16.261 7.741 -10.812 1.00 68.92 89 LYS A N 1
ATOM 1470 C CA . LYS A 1 306 ? 15.571 8.894 -11.375 1.00 70.93 89 LYS A CA 1
ATOM 1471 C C . LYS A 1 306 ? 15.664 8.906 -12.892 1.00 70.59 89 LYS A C 1
ATOM 1472 O O . LYS A 1 306 ? 15.227 9.861 -13.538 1.00 71.52 89 LYS A O 1
ATOM 1491 N N . LYS A 1 307 ? 16.225 7.845 -13.457 1.00 76.44 90 LYS A N 1
ATOM 1492 C CA . LYS A 1 307 ? 16.433 7.756 -14.890 1.00 82.77 90 LYS A CA 1
ATOM 1493 C C . LYS A 1 307 ? 17.013 9.060 -15.453 1.00 84.73 90 LYS A C 1
ATOM 1494 O O . LYS A 1 307 ? 16.457 9.660 -16.371 1.00 83.46 90 LYS A O 1
ATOM 1513 N N . LEU A 1 308 ? 18.145 9.487 -14.901 1.00 72.20 91 LEU A N 1
ATOM 1514 C CA . LEU A 1 308 ? 18.814 10.687 -15.384 1.00 67.24 91 LEU A CA 1
ATOM 1515 C C . LEU A 1 308 ? 19.782 10.349 -16.507 1.00 60.89 91 LEU A C 1
ATOM 1516 O O . LEU A 1 308 ? 20.289 9.229 -16.588 1.00 60.81 91 LEU A O 1
ATOM 1532 N N . ILE A 1 309 ? 20.041 11.324 -17.370 1.00 61.03 92 ILE A N 1
ATOM 1533 C CA . ILE A 1 309 ? 21.080 11.178 -18.373 1.00 64.37 92 ILE A CA 1
ATOM 1534 C C . ILE A 1 309 ? 22.392 11.515 -17.711 1.00 61.23 92 ILE A C 1
ATOM 1535 O O . ILE A 1 309 ? 22.754 12.684 -17.600 1.00 54.09 92 ILE A O 1
ATOM 1551 N N . GLU A 1 310 ? 23.096 10.488 -17.258 1.00 66.16 93 GLU A N 1
ATOM 1552 C CA . GLU A 1 310 ? 24.373 10.668 -16.596 1.00 54.17 93 GLU A CA 1
ATOM 1553 C C . GLU A 1 310 ? 25.464 11.008 -17.597 1.00 52.40 93 GLU A C 1
ATOM 1554 O O . GLU A 1 310 ? 25.750 10.237 -18.511 1.00 55.34 93 GLU A O 1
ATOM 1566 N N . ILE A 1 311 ? 26.075 12.170 -17.411 1.00 45.82 94 ILE A N 1
ATOM 1567 C CA . ILE A 1 311 ? 27.193 12.587 -18.240 1.00 44.90 94 ILE A CA 1
ATOM 1568 C C . ILE A 1 311 ? 28.400 12.874 -17.354 1.00 45.60 94 ILE A C 1
ATOM 1569 O O . ILE A 1 311 ? 28.445 13.883 -16.648 1.00 48.81 94 ILE A O 1
ATOM 1585 N N . ASP A 1 312 ? 29.374 11.972 -17.404 1.00 47.64 95 ASP A N 1
ATOM 1586 C CA . ASP A 1 312 ? 30.428 11.927 -16.405 1.00 45.32 95 ASP A CA 1
ATOM 1587 C C . ASP A 1 312 ? 31.691 12.651 -16.855 1.00 40.71 95 ASP A C 1
ATOM 1588 O O . ASP A 1 312 ? 32.451 12.129 -17.666 1.00 42.39 95 ASP A O 1
ATOM 1597 N N . ALA A 1 313 ? 31.928 13.837 -16.293 1.00 32.90 96 ALA A N 1
ATOM 1598 C CA . ALA A 1 313 ? 33.101 14.644 -16.649 1.00 34.16 96 ALA A CA 1
ATOM 1599 C C . ALA A 1 313 ? 34.203 14.476 -15.626 1.00 32.88 96 ALA A C 1
ATOM 1600 O O . ALA A 1 313 ? 35.121 15.303 -15.553 1.00 32.32 96 ALA A O 1
ATOM 1607 N N . THR A 1 314 ? 34.115 13.415 -14.827 1.00 36.78 97 THR A N 1
ATOM 1608 C CA . THR A 1 314 ? 35.201 13.078 -13.910 1.00 35.56 97 THR A CA 1
ATOM 1609 C C . THR A 1 314 ? 36.474 13.101 -14.727 1.00 29.09 97 THR A C 1
ATOM 1610 O O . THR A 1 314 ? 36.525 12.536 -15.819 1.00 29.83 97 THR A O 1
ATOM 1621 N N . CYS A 1 315 ? 37.501 13.761 -14.217 1.00 29.43 98 CYS A N 1
ATOM 1622 C CA . CYS A 1 315 ? 38.813 13.702 -14.839 1.00 31.96 98 CYS A CA 1
ATOM 1623 C C . CYS A 1 315 ? 39.346 12.265 -14.908 1.00 30.55 98 CYS A C 1
ATOM 1624 O O . CYS A 1 315 ? 39.322 11.546 -13.912 1.00 34.96 98 CYS A O 1
ATOM 1631 N N . PRO A 1 316 ? 39.842 11.845 -16.082 1.00 35.91 99 PRO A N 1
ATOM 1632 C CA . PRO A 1 316 ? 40.399 10.492 -16.227 1.00 30.67 99 PRO A CA 1
ATOM 1633 C C . PRO A 1 316 ? 41.432 10.128 -15.164 1.00 32.08 99 PRO A C 1
ATOM 1634 O O . PRO A 1 316 ? 41.574 8.938 -14.854 1.00 31.97 99 PRO A O 1
ATOM 1645 N N . LEU A 1 317 ? 42.147 11.115 -14.626 1.00 29.92 100 LEU A N 1
ATOM 1646 C CA . LEU A 1 317 ? 43.225 10.834 -13.670 1.00 30.47 100 LEU A CA 1
ATOM 1647 C C . LEU A 1 317 ? 42.682 10.775 -12.254 1.00 27.67 100 LEU A C 1
ATOM 1648 O O . LEU A 1 317 ? 43.338 10.247 -11.349 1.00 31.54 100 LEU A O 1
ATOM 1664 N N . VAL A 1 318 ? 41.473 11.302 -12.063 1.00 24.58 101 VAL A N 1
ATOM 1665 C CA . VAL A 1 318 ? 40.719 11.032 -10.837 1.00 27.66 101 VAL A CA 1
ATOM 1666 C C . VAL A 1 318 ? 40.088 9.644 -10.973 1.00 29.18 101 VAL A C 1
ATOM 1667 O O . VAL A 1 318 ? 40.157 8.830 -10.053 1.00 28.12 101 VAL A O 1
ATOM 1680 N N . ASN A 1 319 ? 39.519 9.347 -12.139 1.00 26.31 102 ASN A N 1
ATOM 1681 C CA . ASN A 1 319 ? 38.950 8.026 -12.354 1.00 30.53 102 ASN A CA 1
ATOM 1682 C C . ASN A 1 319 ? 40.015 6.956 -12.154 1.00 36.10 102 ASN A C 1
ATOM 1683 O O . ASN A 1 319 ? 39.732 5.860 -11.670 1.00 32.59 102 ASN A O 1
ATOM 1694 N N . LYS A 1 320 ? 41.246 7.278 -12.533 1.00 32.32 103 LYS A N 1
ATOM 1695 C CA . LYS A 1 320 ? 42.359 6.366 -12.341 1.00 30.97 103 LYS A CA 1
ATOM 1696 C C . LYS A 1 320 ? 42.433 5.933 -10.879 1.00 30.38 103 LYS A C 1
ATOM 1697 O O . LYS A 1 320 ? 42.523 4.747 -10.582 1.00 27.10 103 LYS A O 1
ATOM 1716 N N . VAL A 1 321 ? 42.347 6.890 -9.964 1.00 24.00 104 VAL A N 1
ATOM 1717 C CA . VAL A 1 321 ? 42.472 6.572 -8.537 1.00 25.42 104 VAL A CA 1
ATOM 1718 C C . VAL A 1 321 ? 41.285 5.719 -8.091 1.00 30.00 104 VAL A C 1
ATOM 1719 O O . VAL A 1 321 ? 41.458 4.682 -7.436 1.00 30.80 104 VAL A O 1
ATOM 1732 N N . HIS A 1 322 ? 40.085 6.126 -8.488 1.00 31.12 105 HIS A N 1
ATOM 1733 C CA . HIS A 1 322 ? 38.872 5.363 -8.170 1.00 33.56 105 HIS A CA 1
ATOM 1734 C C . HIS A 1 322 ? 39.035 3.913 -8.574 1.00 38.48 105 HIS A C 1
ATOM 1735 O O . HIS A 1 322 ? 38.636 2.992 -7.856 1.00 38.92 105 HIS A O 1
ATOM 1750 N N . VAL A 1 323 ? 39.642 3.722 -9.736 1.00 34.84 106 VAL A N 1
ATOM 1751 C CA . VAL A 1 323 ? 39.742 2.416 -10.354 1.00 33.16 106 VAL A CA 1
ATOM 1752 C C . VAL A 1 323 ? 40.739 1.518 -9.613 1.00 32.21 106 VAL A C 1
ATOM 1753 O O . VAL A 1 323 ? 40.440 0.364 -9.311 1.00 35.25 106 VAL A O 1
ATOM 1766 N N . TYR A 1 324 ? 41.919 2.041 -9.310 1.00 28.08 107 TYR A N 1
ATOM 1767 C CA . TYR A 1 324 ? 42.885 1.271 -8.533 1.00 31.23 107 TYR A CA 1
ATOM 1768 C C . TYR A 1 324 ? 42.306 0.858 -7.176 1.00 35.50 107 TYR A C 1
ATOM 1769 O O . TYR A 1 324 ? 42.558 -0.241 -6.698 1.00 30.19 107 TYR A O 1
ATOM 1787 N N . VAL A 1 325 ? 41.524 1.741 -6.565 1.00 30.13 108 VAL A N 1
ATOM 1788 C CA . VAL A 1 325 ? 40.961 1.469 -5.259 1.00 34.09 108 VAL A CA 1
ATOM 1789 C C . VAL A 1 325 ? 40.018 0.260 -5.315 1.00 35.36 108 VAL A C 1
ATOM 1790 O O . VAL A 1 325 ? 40.107 -0.656 -4.488 1.00 38.04 108 VAL A O 1
ATOM 1803 N N . GLN A 1 326 ? 39.111 0.263 -6.282 1.00 33.43 109 GLN A N 1
ATOM 1804 C CA . GLN A 1 326 ? 38.186 -0.850 -6.456 1.00 36.74 109 GLN A CA 1
ATOM 1805 C C . GLN A 1 326 ? 38.948 -2.130 -6.757 1.00 37.81 109 GLN A C 1
ATOM 1806 O O . GLN A 1 326 ? 38.623 -3.200 -6.238 1.00 38.56 109 GLN A O 1
ATOM 1820 N N . MET A 1 327 ? 39.963 -2.022 -7.609 1.00 38.19 110 MET A N 1
ATOM 1821 C CA . MET A 1 327 ? 40.696 -3.204 -8.067 1.00 40.92 110 MET A CA 1
ATOM 1822 C C . MET A 1 327 ? 41.473 -3.863 -6.934 1.00 35.28 110 MET A C 1
ATOM 1823 O O . MET A 1 327 ? 41.525 -5.095 -6.823 1.00 36.83 110 MET A O 1
ATOM 1837 N N . LYS A 1 328 ? 42.095 -3.042 -6.099 1.00 34.03 111 LYS A N 1
ATOM 1838 C CA . LYS A 1 328 ? 42.893 -3.572 -4.996 1.00 36.66 111 LYS A CA 1
ATOM 1839 C C . LYS A 1 328 ? 42.018 -4.034 -3.850 1.00 38.83 111 LYS A C 1
ATOM 1840 O O . LYS A 1 328 ? 42.368 -4.968 -3.126 1.00 41.07 111 LYS A O 1
ATOM 1859 N N . ALA A 1 329 ? 40.857 -3.411 -3.692 1.00 36.22 112 ALA A N 1
ATOM 1860 C CA . ALA A 1 329 ? 39.950 -3.842 -2.634 1.00 37.98 112 ALA A CA 1
ATOM 1861 C C . ALA A 1 329 ? 39.437 -5.227 -2.971 1.00 37.49 112 ALA A C 1
ATOM 1862 O O . ALA A 1 329 ? 39.275 -6.060 -2.090 1.00 38.98 112 ALA A O 1
ATOM 1869 N N . LYS A 1 330 ? 39.190 -5.481 -4.251 1.00 38.63 113 LYS A N 1
ATOM 1870 C CA . LYS A 1 330 ? 38.712 -6.790 -4.663 1.00 41.24 113 LYS A CA 1
ATOM 1871 C C . LYS A 1 330 ? 39.807 -7.836 -4.498 1.00 42.98 113 LYS A C 1
ATOM 1872 O O . LYS A 1 330 ? 39.524 -9.029 -4.488 1.00 43.97 113 LYS A O 1
ATOM 1891 N N . GLU A 1 331 ? 41.053 -7.390 -4.348 1.00 43.84 114 GLU A N 1
ATOM 1892 C CA . GLU A 1 331 ? 42.166 -8.303 -4.103 1.00 41.20 114 GLU A CA 1
ATOM 1893 C C . GLU A 1 331 ? 42.437 -8.435 -2.594 1.00 44.45 114 GLU A C 1
ATOM 1894 O O . GLU A 1 331 ? 43.422 -9.044 -2.167 1.00 43.70 114 GLU A O 1
ATOM 1906 N N . ASN A 1 332 ? 41.515 -7.895 -1.803 1.00 41.94 115 ASN A N 1
ATOM 1907 C CA . ASN A 1 332 ? 41.591 -7.918 -0.339 1.00 44.19 115 ASN A CA 1
ATOM 1908 C C . ASN A 1 332 ? 42.756 -7.114 0.260 1.00 46.84 115 ASN A C 1
ATOM 1909 O O . ASN A 1 332 ? 43.360 -7.526 1.256 1.00 48.09 115 ASN A O 1
ATOM 1920 N N . TYR A 1 333 ? 43.074 -5.983 -0.360 1.00 41.31 116 TYR A N 1
ATOM 1921 C CA . TYR A 1 333 ? 43.964 -5.011 0.239 1.00 38.75 116 TYR A CA 1
ATOM 1922 C C . TYR A 1 333 ? 43.121 -4.060 1.063 1.00 42.57 116 TYR A C 1
ATOM 1923 O O . TYR A 1 333 ? 41.975 -3.789 0.725 1.00 42.70 116 TYR A O 1
ATOM 1941 N N . ASP A 1 334 ? 43.684 -3.525 2.131 1.00 39.00 117 ASP A N 1
ATOM 1942 C CA . ASP A 1 334 ? 43.073 -2.368 2.741 1.00 45.59 117 ASP A CA 1
ATOM 1943 C C . ASP A 1 334 ? 43.745 -1.193 2.082 1.00 38.28 117 ASP A C 1
ATOM 1944 O O . ASP A 1 334 ? 44.891 -1.294 1.663 1.00 33.25 117 ASP A O 1
ATOM 1953 N N . ILE A 1 335 ? 43.035 -0.081 1.977 1.00 41.97 118 ILE A N 1
ATOM 1954 C CA . ILE A 1 335 ? 43.530 1.036 1.202 1.00 39.54 118 ILE A CA 1
ATOM 1955 C C . ILE A 1 335 ? 43.739 2.268 2.054 1.00 41.00 118 ILE A C 1
ATOM 1956 O O . ILE A 1 335 ? 42.840 2.673 2.788 1.00 43.40 118 ILE A O 1
ATOM 1972 N N . ILE A 1 336 ? 44.925 2.863 1.954 1.00 36.04 119 ILE A N 1
ATOM 1973 C CA . ILE A 1 336 ? 45.197 4.115 2.649 1.00 35.93 119 ILE A CA 1
ATOM 1974 C C . ILE A 1 336 ? 45.095 5.255 1.657 1.00 36.12 119 ILE A C 1
ATOM 1975 O O . ILE A 1 336 ? 45.788 5.268 0.657 1.00 32.87 119 ILE A O 1
ATOM 1991 N N . LEU A 1 337 ? 44.224 6.211 1.945 1.00 34.44 120 LEU A N 1
ATOM 1992 C CA . LEU A 1 337 ? 43.966 7.322 1.048 1.00 30.98 120 LEU A CA 1
ATOM 1993 C C . LEU A 1 337 ? 44.521 8.596 1.661 1.00 32.37 120 LEU A C 1
ATOM 1994 O O . LEU A 1 337 ? 43.955 9.108 2.615 1.00 33.09 120 LEU A O 1
ATOM 2010 N N . ILE A 1 338 ? 45.639 9.090 1.135 1.00 29.09 121 ILE A N 1
ATOM 2011 C CA . ILE A 1 338 ? 46.231 10.331 1.640 1.00 25.47 121 ILE A CA 1
ATOM 2012 C C . ILE A 1 338 ? 45.556 11.535 0.984 1.00 29.39 121 ILE A C 1
ATOM 2013 O O . ILE A 1 338 ? 45.616 11.705 -0.224 1.00 30.67 121 ILE A O 1
ATOM 2029 N N . GLY A 1 339 ? 44.888 12.361 1.762 1.00 29.46 122 GLY A N 1
ATOM 2030 C CA . GLY A 1 339 ? 44.220 13.513 1.193 1.00 26.56 122 GLY A CA 1
ATOM 2031 C C . GLY A 1 339 ? 43.413 14.160 2.282 1.00 32.45 122 GLY A C 1
ATOM 2032 O O . GLY A 1 339 ? 43.441 13.677 3.415 1.00 29.05 122 GLY A O 1
ATOM 2036 N N . TYR A 1 340 ? 42.693 15.229 1.962 1.00 32.73 123 TYR A N 1
ATOM 2037 C CA . TYR A 1 340 ? 41.943 15.973 2.974 1.00 35.77 123 TYR A CA 1
ATOM 2038 C C . TYR A 1 340 ? 40.494 15.498 3.065 1.00 40.98 123 TYR A C 1
ATOM 2039 O O . TYR A 1 340 ? 39.771 15.502 2.071 1.00 34.95 123 TYR A O 1
ATOM 2057 N N . LYS A 1 341 ? 40.098 15.083 4.271 1.00 40.99 124 LYS A N 1
ATOM 2058 C CA . LYS A 1 341 ? 38.820 14.404 4.524 1.00 44.69 124 LYS A CA 1
ATOM 2059 C C . LYS A 1 341 ? 37.577 15.068 3.926 1.00 41.22 124 LYS A C 1
ATOM 2060 O O . LYS A 1 341 ? 36.628 14.391 3.530 1.00 51.40 124 LYS A O 1
ATOM 2079 N N A ASN A 1 342 ? 37.603 16.396 3.875 0.48 36.51 125 ASN A N 1
ATOM 2080 N N B ASN A 1 342 ? 37.562 16.388 3.867 0.52 36.54 125 ASN A N 1
ATOM 2081 C CA A ASN A 1 342 ? 36.450 17.191 3.460 0.48 42.28 125 ASN A CA 1
ATOM 2082 C CA B ASN A 1 342 ? 36.361 17.079 3.418 0.52 42.01 125 ASN A CA 1
ATOM 2083 C C A ASN A 1 342 ? 36.415 17.566 1.976 0.48 39.89 125 ASN A C 1
ATOM 2084 C C B ASN A 1 342 ? 36.450 17.635 1.992 0.52 39.89 125 ASN A C 1
ATOM 2085 O O A ASN A 1 342 ? 35.461 18.198 1.519 0.48 40.59 125 ASN A O 1
ATOM 2086 O O B ASN A 1 342 ? 35.625 18.461 1.593 0.52 40.48 125 ASN A O 1
ATOM 2107 N N . HIS A 1 343 ? 37.445 17.191 1.228 1.00 34.97 126 HIS A N 1
ATOM 2108 C CA . HIS A 1 343 ? 37.534 17.558 -0.187 1.00 37.70 126 HIS A CA 1
ATOM 2109 C C . HIS A 1 343 ? 36.667 16.604 -1.005 1.00 39.09 126 HIS A C 1
ATOM 2110 O O . HIS A 1 343 ? 36.764 15.390 -0.828 1.00 34.71 126 HIS A O 1
ATOM 2125 N N . VAL A 1 344 ? 35.824 17.131 -1.899 1.00 35.81 127 VAL A N 1
ATOM 2126 C CA . VAL A 1 344 ? 34.904 16.272 -2.668 1.00 37.15 127 VAL A CA 1
ATOM 2127 C C . VAL A 1 344 ? 35.594 15.127 -3.419 1.00 39.26 127 VAL A C 1
ATOM 2128 O O . VAL A 1 344 ? 35.049 14.021 -3.506 1.00 40.48 127 VAL A O 1
ATOM 2141 N N . GLU A 1 345 ? 36.767 15.388 -3.985 1.00 32.85 128 GLU A N 1
ATOM 2142 C CA . GLU A 1 345 ? 37.528 14.333 -4.641 1.00 34.37 128 GLU A CA 1
ATOM 2143 C C . GLU A 1 345 ? 37.853 13.168 -3.722 1.00 34.95 128 GLU A C 1
ATOM 2144 O O . GLU A 1 345 ? 37.762 12.001 -4.113 1.00 34.20 128 GLU A O 1
ATOM 2156 N N . VAL A 1 346 ? 38.268 13.489 -2.511 1.00 37.01 129 VAL A N 1
ATOM 2157 C CA . VAL A 1 346 ? 38.669 12.469 -1.553 1.00 35.96 129 VAL A CA 1
ATOM 2158 C C . VAL A 1 346 ? 37.461 11.667 -1.102 1.00 36.21 129 VAL A C 1
ATOM 2159 O O . VAL A 1 346 ? 37.516 10.441 -0.991 1.00 31.40 129 VAL A O 1
ATOM 2172 N N . ILE A 1 347 ? 36.359 12.357 -0.863 1.00 34.93 130 ILE A N 1
ATOM 2173 C CA . ILE A 1 347 ? 35.124 11.692 -0.465 1.00 34.65 130 ILE A CA 1
ATOM 2174 C C . ILE A 1 347 ? 34.672 10.718 -1.544 1.00 39.65 130 ILE A C 1
ATOM 2175 O O . ILE A 1 347 ? 34.342 9.571 -1.250 1.00 37.01 130 ILE A O 1
ATOM 2191 N N . GLY A 1 348 ? 34.683 11.170 -2.800 1.00 37.40 131 GLY A N 1
ATOM 2192 C CA . GLY A 1 348 ? 34.266 10.341 -3.919 1.00 35.93 131 GLY A CA 1
ATOM 2193 C C . GLY A 1 348 ? 35.112 9.086 -4.063 1.00 38.08 131 GLY A C 1
ATOM 2194 O O . GLY A 1 348 ? 34.591 7.999 -4.278 1.00 38.07 131 GLY A O 1
ATOM 2198 N N . THR A 1 349 ? 36.425 9.235 -3.944 1.00 42.47 132 THR A N 1
ATOM 2199 C CA . THR A 1 349 ? 37.340 8.100 -4.026 1.00 40.16 132 THR A CA 1
ATOM 2200 C C . THR A 1 349 ? 37.143 7.137 -2.851 1.00 37.72 132 THR A C 1
ATOM 2201 O O . THR A 1 349 ? 37.113 5.918 -3.015 1.00 34.63 132 THR A O 1
ATOM 2212 N N . TYR A 1 350 ? 37.021 7.703 -1.655 1.00 36.93 133 TYR A N 1
ATOM 2213 C CA . TYR A 1 350 ? 36.792 6.922 -0.449 1.00 35.99 133 TYR A CA 1
ATOM 2214 C C . TYR A 1 350 ? 35.603 5.991 -0.651 1.00 38.27 133 TYR A C 1
ATOM 2215 O O . TYR A 1 350 ? 35.659 4.812 -0.322 1.00 36.29 133 TYR A O 1
ATOM 2233 N N . ASN A 1 351 ? 34.520 6.510 -1.213 1.00 43.44 134 ASN A N 1
ATOM 2234 C CA . ASN A 1 351 ? 33.285 5.743 -1.256 1.00 47.76 134 ASN A CA 1
ATOM 2235 C C . ASN A 1 351 ? 33.280 4.626 -2.288 1.00 47.53 134 ASN A C 1
ATOM 2236 O O . ASN A 1 351 ? 32.281 3.934 -2.443 1.00 46.16 134 ASN A O 1
ATOM 2247 N N . GLU A 1 352 ? 34.398 4.429 -2.977 1.00 46.48 135 GLU A N 1
ATOM 2248 C CA . GLU A 1 352 ? 34.513 3.294 -3.887 1.00 43.51 135 GLU A CA 1
ATOM 2249 C C . GLU A 1 352 ? 34.801 2.019 -3.096 1.00 43.19 135 GLU A C 1
ATOM 2250 O O . GLU A 1 352 ? 34.475 0.927 -3.544 1.00 45.78 135 GLU A O 1
ATOM 2262 N N . ALA A 1 353 ? 35.408 2.157 -1.920 1.00 39.46 136 ALA A N 1
ATOM 2263 C CA . ALA A 1 353 ? 35.651 1.012 -1.044 1.00 40.78 136 ALA A CA 1
ATOM 2264 C C . ALA A 1 353 ? 35.652 1.464 0.420 1.00 41.55 136 ALA A C 1
ATOM 2265 O O . ALA A 1 353 ? 36.643 1.301 1.127 1.00 41.53 136 ALA A O 1
ATOM 2272 N N . PRO A 1 354 ? 34.524 2.021 0.883 1.00 47.41 137 PRO A N 1
ATOM 2273 C CA . PRO A 1 354 ? 34.447 2.726 2.171 1.00 48.65 137 PRO A CA 1
ATOM 2274 C C . PRO A 1 354 ? 34.791 1.853 3.390 1.00 51.49 137 PRO A C 1
ATOM 2275 O O . PRO A 1 354 ? 35.356 2.354 4.364 1.00 58.96 137 PRO A O 1
ATOM 2286 N N . HIS A 1 355 ? 34.471 0.568 3.335 1.00 48.16 138 HIS A N 1
ATOM 2287 C CA . HIS A 1 355 ? 34.634 -0.293 4.502 1.00 59.42 138 HIS A CA 1
ATOM 2288 C C . HIS A 1 355 ? 36.058 -0.808 4.648 1.00 58.99 138 HIS A C 1
ATOM 2289 O O . HIS A 1 355 ? 36.398 -1.373 5.679 1.00 57.13 138 HIS A O 1
ATOM 2304 N N . CYS A 1 356 ? 36.893 -0.608 3.629 1.00 47.58 139 CYS A N 1
ATOM 2305 C CA . CYS A 1 356 ? 38.277 -1.057 3.714 1.00 44.88 139 CYS A CA 1
ATOM 2306 C C . CYS A 1 356 ? 39.254 0.072 3.376 1.00 44.08 139 CYS A C 1
ATOM 2307 O O . CYS A 1 356 ? 40.426 -0.175 3.113 1.00 42.42 139 CYS A O 1
ATOM 2315 N N . THR A 1 357 ? 38.777 1.313 3.409 1.00 44.15 140 THR A N 1
ATOM 2316 C CA . THR A 1 357 ? 39.643 2.457 3.155 1.00 40.72 140 THR A CA 1
ATOM 2317 C C . THR A 1 357 ? 39.850 3.290 4.427 1.00 46.64 140 THR A C 1
ATOM 2318 O O . THR A 1 357 ? 38.969 3.374 5.293 1.00 46.73 140 THR A O 1
ATOM 2329 N N . HIS A 1 358 ? 41.033 3.884 4.538 1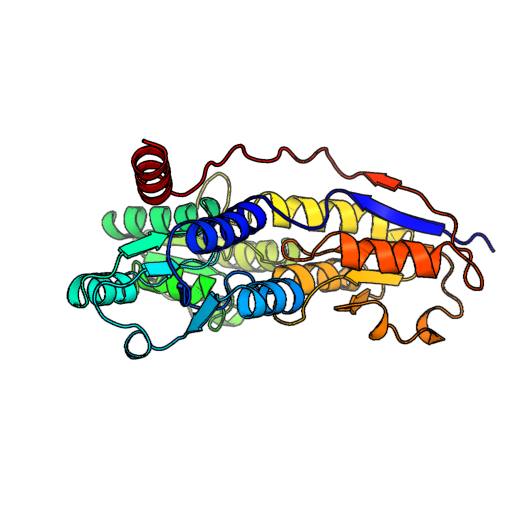.00 40.53 141 HIS A N 1
ATOM 2330 C CA . HIS A 1 358 ? 41.389 4.709 5.686 1.00 43.01 141 HIS A CA 1
ATOM 2331 C C . HIS A 1 358 ? 42.032 5.990 5.221 1.00 41.37 141 HIS A C 1
ATOM 2332 O O . HIS A 1 358 ? 43.081 5.971 4.589 1.00 38.95 141 HIS A O 1
ATOM 2347 N N . ILE A 1 359 ? 41.410 7.117 5.521 1.00 41.40 142 ILE A N 1
ATOM 2348 C CA . ILE A 1 359 ? 41.948 8.377 5.059 1.00 42.33 142 ILE A CA 1
ATOM 2349 C C . ILE A 1 359 ? 43.012 8.905 6.001 1.00 40.64 142 ILE A C 1
ATOM 2350 O O . ILE A 1 359 ? 42.793 8.963 7.202 1.00 40.36 142 ILE A O 1
ATOM 2366 N N . VAL A 1 360 ? 44.156 9.318 5.466 1.00 40.33 143 VAL A N 1
ATOM 2367 C CA . VAL A 1 360 ? 45.103 10.055 6.292 1.00 41.94 143 VAL A CA 1
ATOM 2368 C C . VAL A 1 360 ? 45.328 11.456 5.736 1.00 41.31 143 VAL A C 1
ATOM 2369 O O . VAL A 1 360 ? 45.633 11.626 4.558 1.00 36.72 143 VAL A O 1
ATOM 2382 N N . GLU A 1 361 ? 45.135 12.472 6.576 1.00 40.84 144 GLU A N 1
ATOM 2383 C CA . GLU A 1 361 ? 45.438 13.834 6.147 1.00 45.18 144 GLU A CA 1
ATOM 2384 C C . GLU A 1 361 ? 46.719 14.368 6.766 1.00 45.05 144 GLU A C 1
ATOM 2385 O O . GLU A 1 361 ? 47.192 15.443 6.392 1.00 50.50 144 GLU A O 1
ATOM 2397 N N . ASN A 1 362 ? 47.294 13.615 7.694 1.00 39.38 145 ASN A N 1
ATOM 2398 C CA . ASN A 1 362 ? 48.492 14.066 8.393 1.00 40.07 145 ASN A CA 1
ATOM 2399 C C . ASN A 1 362 ? 49.239 12.903 9.008 1.00 44.29 145 ASN A C 1
ATOM 2400 O O . ASN A 1 362 ? 48.775 11.761 8.939 1.00 40.88 145 ASN A O 1
ATOM 2411 N N . VAL A 1 363 ? 50.375 13.185 9.640 1.00 41.68 146 VAL A N 1
ATOM 2412 C CA . VAL A 1 363 ? 51.183 12.114 10.215 1.00 42.94 146 VAL A CA 1
ATOM 2413 C C . VAL A 1 363 ? 50.598 11.573 11.532 1.00 46.05 146 VAL A C 1
ATOM 2414 O O . VAL A 1 363 ? 50.960 10.482 11.970 1.00 47.99 146 VAL A O 1
ATOM 2427 N N . ASN A 1 364 ? 49.732 12.340 12.191 1.00 45.83 147 ASN A N 1
ATOM 2428 C CA . ASN A 1 364 ? 49.053 11.829 13.376 1.00 47.88 147 ASN A CA 1
ATOM 2429 C C . ASN A 1 364 ? 48.224 10.605 12.925 1.00 49.25 147 ASN A C 1
ATOM 2430 O O . ASN A 1 364 ? 48.288 9.537 13.536 1.00 48.81 147 ASN A O 1
ATOM 2441 N N . ASP A 1 365 ? 47.499 10.754 11.812 1.00 45.61 148 ASP A N 1
ATOM 2442 C CA . ASP A 1 365 ? 46.618 9.706 11.315 1.00 45.16 148 ASP A CA 1
ATOM 2443 C C . ASP A 1 365 ? 47.407 8.447 11.002 1.00 46.76 148 ASP A C 1
ATOM 2444 O O . ASP A 1 365 ? 46.891 7.330 11.127 1.00 45.86 148 ASP A O 1
ATOM 2453 N N . VAL A 1 366 ? 48.662 8.621 10.604 1.00 44.48 149 VAL A N 1
ATOM 2454 C CA . VAL A 1 366 ? 49.513 7.475 10.304 1.00 44.63 149 VAL A CA 1
ATOM 2455 C C . VAL A 1 366 ? 49.822 6.675 11.577 1.00 48.74 149 VAL A C 1
ATOM 2456 O O . VAL A 1 366 ? 49.777 5.437 11.572 1.00 47.73 149 VAL A O 1
ATOM 2469 N N . ASP A 1 367 ? 50.146 7.385 12.657 1.00 50.62 150 ASP A N 1
ATOM 2470 C CA . ASP A 1 367 ? 50.472 6.744 13.923 1.00 53.39 150 ASP A CA 1
ATOM 2471 C C . ASP A 1 367 ? 49.326 5.885 14.401 1.00 57.31 150 ASP A C 1
ATOM 2472 O O . ASP A 1 367 ? 49.542 4.868 15.047 1.00 53.82 150 ASP A O 1
ATOM 2481 N N . LYS A 1 368 ? 48.107 6.311 14.089 1.00 59.26 151 LYS A N 1
ATOM 2482 C CA . LYS A 1 368 ? 46.908 5.638 14.572 1.00 62.97 151 LYS A CA 1
ATOM 2483 C C . LYS A 1 368 ? 46.571 4.355 13.805 1.00 58.83 151 LYS A C 1
ATOM 2484 O O . LYS A 1 368 ? 45.778 3.551 14.273 1.00 54.76 151 LYS A O 1
ATOM 2503 N N . LEU A 1 369 ? 47.173 4.143 12.644 1.00 52.68 152 LEU A N 1
ATOM 2504 C CA . LEU A 1 369 ? 46.826 2.971 11.848 1.00 53.42 152 LEU A CA 1
ATOM 2505 C C . LEU A 1 369 ? 47.338 1.680 12.481 1.00 56.91 152 LEU A C 1
ATOM 2506 O O . LEU A 1 369 ? 48.496 1.592 12.885 1.00 54.47 152 LEU A O 1
ATOM 2522 N N . ASN A 1 370 ? 46.476 0.671 12.543 1.00 61.53 153 ASN A N 1
ATOM 2523 C CA . ASN A 1 370 ? 46.888 -0.654 12.987 1.00 65.65 153 ASN A CA 1
ATOM 2524 C C . ASN A 1 370 ? 46.320 -1.736 12.101 1.00 64.06 153 ASN A C 1
ATOM 2525 O O . ASN A 1 370 ? 45.134 -1.718 11.775 1.00 62.40 153 ASN A O 1
ATOM 2536 N N . PHE A 1 371 ? 47.177 -2.676 11.717 1.00 58.67 154 PHE A N 1
ATOM 2537 C CA . PHE A 1 371 ? 46.778 -3.789 10.865 1.00 62.70 154 PHE A CA 1
ATOM 2538 C C . PHE A 1 371 ? 47.544 -5.036 11.252 1.00 66.39 154 PHE A C 1
ATOM 2539 O O . PHE A 1 371 ? 48.698 -4.952 11.667 1.00 66.02 154 PHE A O 1
ATOM 2556 N N . PRO A 1 372 ? 46.907 -6.205 11.104 1.00 68.85 155 PRO A N 1
ATOM 2557 C CA . PRO A 1 372 ? 47.631 -7.475 11.199 1.00 72.09 155 PRO A CA 1
ATOM 2558 C C . PRO A 1 372 ? 48.854 -7.454 10.292 1.00 76.33 155 PRO A C 1
ATOM 2559 O O . PRO A 1 372 ? 48.898 -6.696 9.317 1.00 72.49 155 PRO A O 1
ATOM 2570 N N . LEU A 1 373 ? 49.837 -8.284 10.609 1.00 93.93 156 LEU A N 1
ATOM 2571 C CA . LEU A 1 373 ? 51.125 -8.230 9.934 1.00 98.75 156 LEU A CA 1
ATOM 2572 C C . LEU A 1 373 ? 51.072 -8.822 8.525 1.00 101.90 156 LEU A C 1
ATOM 2573 O O . LEU A 1 373 ? 51.905 -8.505 7.673 1.00 99.05 156 LEU A O 1
ATOM 2589 N N . ASN A 1 374 ? 50.084 -9.676 8.286 1.00 114.52 157 ASN A N 1
ATOM 2590 C CA . ASN A 1 374 ? 49.936 -10.350 7.002 1.00 113.32 157 ASN A CA 1
ATOM 2591 C C . ASN A 1 374 ? 49.088 -9.531 6.028 1.00 102.50 157 ASN A C 1
ATOM 2592 O O . ASN A 1 374 ? 48.873 -9.935 4.879 1.00 102.01 157 ASN A O 1
ATOM 2603 N N . LYS A 1 375 ? 48.619 -8.373 6.487 1.00 76.67 158 LYS A N 1
ATOM 2604 C CA . LYS A 1 375 ? 47.611 -7.617 5.752 1.00 64.37 158 LYS A CA 1
ATOM 2605 C C . LYS A 1 375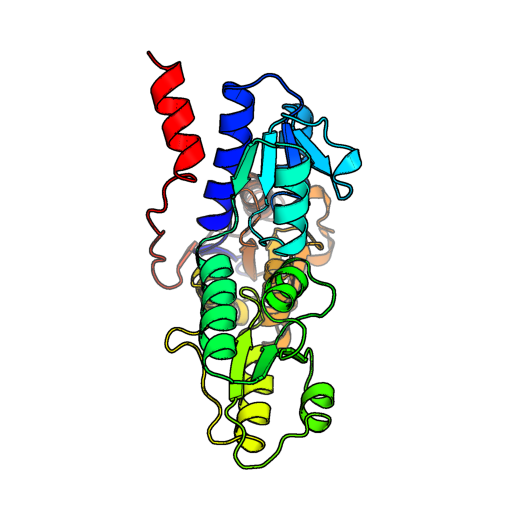 ? 48.231 -6.786 4.644 1.00 57.09 158 LYS A C 1
ATOM 2606 O O . LYS A 1 375 ? 49.086 -5.944 4.889 1.00 61.21 158 LYS A O 1
ATOM 2625 N N . LYS A 1 376 ? 47.781 -7.022 3.420 1.00 49.53 159 LYS A N 1
ATOM 2626 C CA . LYS A 1 376 ? 48.280 -6.283 2.282 1.00 50.57 159 LYS A CA 1
ATOM 2627 C C . LYS A 1 376 ? 47.693 -4.869 2.246 1.00 46.59 159 LYS A C 1
ATOM 2628 O O . LYS A 1 376 ? 46.484 -4.669 2.417 1.00 44.77 159 LYS A O 1
ATOM 2647 N N . LEU A 1 377 ? 48.555 -3.888 2.018 1.00 43.51 160 LEU A N 1
ATOM 2648 C CA . LEU A 1 377 ? 48.133 -2.495 2.025 1.00 41.98 160 LEU A CA 1
ATOM 2649 C C . LEU A 1 377 ? 48.530 -1.826 0.738 1.00 40.09 160 LEU A C 1
ATOM 2650 O O . LEU A 1 377 ? 49.578 -2.112 0.172 1.00 39.96 160 LEU A O 1
ATOM 2666 N N . PHE A 1 378 ? 47.685 -0.906 0.302 1.00 42.34 161 PHE A N 1
ATOM 2667 C CA . PHE A 1 378 ? 47.888 -0.173 -0.927 1.00 40.37 161 PHE A CA 1
ATOM 2668 C C . PHE A 1 378 ? 47.520 1.263 -0.614 1.00 43.16 161 PHE A C 1
ATOM 2669 O O . PHE A 1 378 ? 46.482 1.515 0.005 1.00 42.40 161 PHE A O 1
ATOM 2686 N N . TYR A 1 379 ? 48.363 2.208 -1.006 1.00 34.83 162 TYR A N 1
ATOM 2687 C CA . TYR A 1 379 ? 48.028 3.588 -0.782 1.00 33.93 162 TYR A CA 1
ATOM 2688 C C . TYR A 1 379 ? 47.820 4.327 -2.079 1.00 32.33 162 TYR A C 1
ATOM 2689 O O . TYR A 1 379 ? 48.331 3.965 -3.127 1.00 31.78 162 TYR A O 1
ATOM 2707 N N . VAL A 1 380 ? 47.085 5.413 -1.962 1.00 31.74 163 VAL A N 1
ATOM 2708 C CA . VAL A 1 380 ? 46.637 6.173 -3.088 1.00 31.48 163 VAL A CA 1
ATOM 2709 C C . VAL A 1 380 ? 46.560 7.600 -2.543 1.00 35.99 163 VAL A C 1
ATOM 2710 O O . VAL A 1 380 ? 46.560 7.778 -1.319 1.00 32.20 163 VAL A O 1
ATOM 2723 N N . THR A 1 381 ? 46.513 8.620 -3.401 1.00 35.32 164 THR A N 1
ATOM 2724 C CA . THR A 1 381 ? 46.460 9.992 -2.906 1.00 28.59 164 THR A CA 1
ATOM 2725 C C . THR A 1 381 ? 45.487 10.852 -3.695 1.00 31.66 164 THR A C 1
ATOM 2726 O O . THR A 1 381 ? 45.131 10.549 -4.837 1.00 34.06 164 THR A O 1
ATOM 2737 N N . GLN A 1 382 ? 45.063 11.933 -3.061 1.00 28.08 165 GLN A N 1
ATOM 2738 C CA . GLN A 1 382 ? 44.426 13.049 -3.743 1.00 27.71 165 GLN A CA 1
ATOM 2739 C C . GLN A 1 382 ? 45.338 13.529 -4.882 1.00 28.59 165 GLN A C 1
ATOM 2740 O O . GLN A 1 382 ? 46.559 13.610 -4.728 1.00 29.15 165 GLN A O 1
ATOM 2754 N N . THR A 1 383 ? 44.744 13.882 -6.016 1.00 25.63 166 THR A N 1
ATOM 2755 C CA . THR A 1 383 ? 45.518 14.207 -7.222 1.00 30.59 166 THR A CA 1
ATOM 2756 C C . THR A 1 383 ? 46.254 15.530 -7.147 1.00 25.93 166 THR A C 1
ATOM 2757 O O . THR A 1 383 ? 47.193 15.755 -7.904 1.00 29.22 166 THR A O 1
ATOM 2768 N N . THR A 1 384 ? 45.833 16.397 -6.233 1.00 28.56 167 THR A N 1
ATOM 2769 C CA . THR A 1 384 ? 46.286 17.779 -6.190 1.00 28.26 167 THR A CA 1
ATOM 2770 C C . THR A 1 384 ? 47.116 18.150 -4.950 1.00 32.90 167 THR A C 1
ATOM 2771 O O . THR A 1 384 ? 47.257 19.324 -4.631 1.00 36.18 167 THR A O 1
ATOM 2782 N N . LEU A 1 385 ? 47.700 17.170 -4.273 1.00 32.66 168 LEU A N 1
ATOM 2783 C CA . LEU A 1 385 ? 48.478 17.453 -3.074 1.00 26.77 168 LEU A CA 1
ATOM 2784 C C . LEU A 1 385 ? 49.755 18.258 -3.372 1.00 33.24 168 LEU A C 1
ATOM 2785 O O . LEU A 1 385 ? 50.211 18.354 -4.512 1.00 32.46 168 LEU A O 1
ATOM 2801 N N . SER A 1 386 ? 50.302 18.865 -2.330 1.00 26.72 169 SER A N 1
ATOM 2802 C CA . SER A 1 386 ? 51.674 19.327 -2.333 1.00 27.33 169 SER A CA 1
ATOM 2803 C C . SER A 1 386 ? 52.564 18.112 -2.474 1.00 30.76 169 SER A C 1
ATOM 2804 O O . SER A 1 386 ? 52.406 17.145 -1.733 1.00 27.96 169 SER A O 1
ATOM 2812 N N . MET A 1 387 ? 53.495 18.141 -3.415 1.00 23.97 170 MET A N 1
ATOM 2813 C CA . MET A 1 387 ? 54.420 17.027 -3.579 1.00 29.46 170 MET A CA 1
ATOM 2814 C C . MET A 1 387 ? 55.299 16.899 -2.351 1.00 28.63 170 MET A C 1
ATOM 2815 O O . MET A 1 387 ? 55.719 15.808 -2.003 1.00 29.38 170 MET A O 1
ATOM 2829 N N . ASP A 1 388 ? 55.576 18.019 -1.694 1.00 27.52 171 ASP A N 1
ATOM 2830 C CA . ASP A 1 388 ? 56.432 18.010 -0.510 1.00 27.35 171 ASP A CA 1
ATOM 2831 C C . ASP A 1 388 ? 55.755 17.347 0.679 1.00 28.07 171 ASP A C 1
ATOM 2832 O O . ASP A 1 388 ? 56.337 16.471 1.295 1.00 30.06 171 ASP A O 1
ATOM 2841 N N . ASP A 1 389 ? 54.529 17.773 0.983 1.00 25.92 172 ASP A N 1
ATOM 2842 C CA . ASP A 1 389 ? 53.733 17.175 2.038 1.00 33.07 172 ASP A CA 1
ATOM 2843 C C . ASP A 1 389 ? 53.492 15.711 1.746 1.00 35.31 172 ASP A C 1
ATOM 2844 O O . ASP A 1 389 ? 53.629 14.861 2.628 1.00 35.24 172 ASP A O 1
ATOM 2853 N N . CYS A 1 390 ? 53.122 15.409 0.506 1.00 28.91 173 CYS A N 1
ATOM 2854 C CA . CYS A 1 390 ? 52.789 14.033 0.145 1.00 28.39 173 CYS A CA 1
ATOM 2855 C C . CYS A 1 390 ? 53.978 13.129 0.411 1.00 26.72 173 CYS A C 1
ATOM 2856 O O . CYS A 1 390 ? 53.843 12.074 1.032 1.00 28.29 173 CYS A O 1
ATOM 2864 N N . ALA A 1 391 ? 55.149 13.548 -0.052 1.00 27.63 174 ALA A N 1
ATOM 2865 C CA . ALA A 1 391 ? 56.360 12.758 0.152 1.00 31.72 174 ALA A CA 1
ATOM 2866 C C . ALA A 1 391 ? 56.628 12.535 1.641 1.00 35.61 174 ALA A C 1
ATOM 2867 O O . ALA A 1 391 ? 57.104 11.465 2.054 1.00 30.57 174 ALA A O 1
ATOM 2874 N N . LEU A 1 392 ? 56.327 13.550 2.446 1.00 37.46 175 LEU A N 1
ATOM 2875 C CA . LEU A 1 392 ? 56.518 13.480 3.909 1.00 39.58 175 LEU A CA 1
ATOM 2876 C C . LEU A 1 392 ? 55.677 12.363 4.495 1.00 40.55 175 LEU A C 1
ATOM 2877 O O . LEU A 1 392 ? 56.166 11.476 5.197 1.00 37.78 175 LEU A O 1
ATOM 2893 N N . ILE A 1 393 ? 54.387 12.414 4.193 1.00 31.10 176 ILE A N 1
ATOM 2894 C CA . ILE A 1 393 ? 53.448 11.430 4.707 1.00 34.04 176 ILE A CA 1
ATOM 2895 C C . ILE A 1 393 ? 53.794 10.034 4.193 1.00 37.65 176 ILE A C 1
ATOM 2896 O O . ILE A 1 393 ? 53.803 9.078 4.958 1.00 31.53 176 ILE A O 1
ATOM 2912 N N . VAL A 1 394 ? 54.132 9.929 2.913 1.00 31.70 177 VAL A N 1
ATOM 2913 C CA . VAL A 1 394 ? 54.449 8.639 2.310 1.00 31.42 177 VAL A CA 1
ATOM 2914 C C . VAL A 1 394 ? 55.657 8.006 2.986 1.00 37.53 177 VAL A C 1
ATOM 2915 O O . VAL A 1 394 ? 55.683 6.802 3.254 1.00 34.37 177 VAL A O 1
ATOM 2928 N N . GLN A 1 395 ? 56.662 8.823 3.261 1.00 38.47 178 GLN A N 1
ATOM 2929 C CA . GLN A 1 395 ? 57.868 8.350 3.914 1.00 41.49 178 GLN A CA 1
ATOM 2930 C C . GLN A 1 395 ? 57.547 7.742 5.276 1.00 44.58 178 GLN A C 1
ATOM 2931 O O . GLN A 1 395 ? 58.111 6.713 5.659 1.00 42.16 178 GLN A O 1
ATOM 2945 N N . LYS A 1 396 ? 56.651 8.392 6.008 1.00 39.13 179 LYS A N 1
ATOM 2946 C CA . LYS A 1 396 ? 56.247 7.915 7.329 1.00 43.58 179 LYS A CA 1
ATOM 2947 C C . LYS A 1 396 ? 55.427 6.640 7.173 1.00 42.68 179 LYS A C 1
ATOM 2948 O O . LYS A 1 396 ? 55.629 5.678 7.895 1.00 43.26 179 LYS A O 1
ATOM 2967 N N . LEU A 1 397 ? 54.526 6.626 6.195 1.00 39.67 180 LEU A N 1
ATOM 2968 C CA . LEU A 1 397 ? 53.754 5.423 5.886 1.00 40.73 180 LEU A CA 1
ATOM 2969 C C . LEU A 1 397 ? 54.644 4.224 5.603 1.00 44.24 180 LEU A C 1
ATOM 2970 O O . LEU A 1 397 ? 54.370 3.109 6.052 1.00 49.05 180 LEU A O 1
ATOM 2986 N N . LYS A 1 398 ? 55.698 4.450 4.835 1.00 42.10 181 LYS A N 1
ATOM 2987 C CA . LYS A 1 398 ? 56.591 3.378 4.438 1.00 44.72 181 LYS A CA 1
ATOM 2988 C C . LYS A 1 398 ? 57.461 2.903 5.581 1.00 45.29 181 LYS A C 1
ATOM 2989 O O . LYS A 1 398 ? 57.870 1.753 5.599 1.00 51.79 181 LYS A O 1
ATOM 3008 N N . ASN A 1 399 ? 57.765 3.792 6.520 1.00 49.00 182 ASN A N 1
ATOM 3009 C CA . ASN A 1 399 ? 58.529 3.404 7.701 1.00 53.43 182 ASN A CA 1
ATOM 3010 C C . ASN A 1 399 ? 57.727 2.385 8.485 1.00 51.11 182 ASN A C 1
ATOM 3011 O O . ASN A 1 399 ? 58.220 1.326 8.852 1.00 54.20 182 ASN A O 1
ATOM 3022 N N . LYS A 1 400 ? 56.466 2.717 8.720 1.00 43.03 183 LYS A N 1
ATOM 3023 C CA . LYS A 1 400 ? 55.585 1.859 9.486 1.00 45.26 183 LYS A CA 1
ATOM 3024 C C . LYS A 1 400 ? 55.202 0.599 8.701 1.00 46.60 183 LYS A C 1
ATOM 3025 O O . LYS A 1 400 ? 55.237 -0.500 9.236 1.00 48.23 183 LYS A O 1
ATOM 3044 N N . PHE A 1 401 ? 54.841 0.762 7.430 1.00 51.38 184 PHE A N 1
ATOM 3045 C CA . PHE A 1 401 ? 54.429 -0.370 6.598 1.00 40.32 184 PHE A CA 1
ATOM 3046 C C . PHE A 1 401 ? 55.334 -0.551 5.380 1.00 46.97 184 PHE A C 1
ATOM 3047 O O . PHE A 1 401 ? 54.990 -0.121 4.280 1.00 46.40 184 PHE A O 1
ATOM 3064 N N . PRO A 1 402 ? 56.480 -1.217 5.570 1.00 46.99 185 PRO A N 1
ATOM 3065 C CA . PRO A 1 402 ? 57.528 -1.302 4.548 1.00 49.28 185 PRO A CA 1
ATOM 3066 C C . PRO A 1 402 ? 57.081 -1.939 3.230 1.00 49.38 185 PRO A C 1
ATOM 3067 O O . PRO A 1 402 ? 57.679 -1.632 2.204 1.00 47.41 185 PRO A O 1
ATOM 3078 N N . HIS A 1 403 ? 56.059 -2.789 3.242 1.00 44.98 186 HIS A N 1
ATOM 3079 C CA . HIS A 1 403 ? 55.709 -3.540 2.043 1.00 52.38 186 HIS A CA 1
ATOM 3080 C C . HIS A 1 403 ? 54.481 -2.949 1.362 1.00 48.72 186 HIS A C 1
ATOM 3081 O O . HIS A 1 403 ? 53.902 -3.542 0.448 1.00 46.53 186 HIS A O 1
ATOM 3096 N N . ILE A 1 404 ? 54.101 -1.756 1.801 1.00 41.81 187 ILE A N 1
ATOM 3097 C CA . ILE A 1 404 ? 52.921 -1.117 1.269 1.00 41.74 187 ILE A CA 1
ATOM 3098 C C . ILE A 1 404 ? 53.134 -0.817 -0.215 1.00 39.32 187 ILE A C 1
ATOM 3099 O O . ILE A 1 404 ? 54.234 -0.458 -0.633 1.00 36.09 187 ILE A O 1
ATOM 3115 N N . GLU A 1 405 ? 52.073 -0.958 -1.000 1.00 35.80 188 GLU A N 1
ATOM 3116 C CA . GLU A 1 405 ? 52.163 -0.825 -2.445 1.00 40.35 188 GLU A CA 1
ATOM 3117 C C . GLU A 1 405 ? 51.370 0.389 -2.915 1.00 39.57 188 GLU A C 1
ATOM 3118 O O . GLU A 1 405 ? 50.563 0.934 -2.171 1.00 31.74 188 GLU A O 1
ATOM 3130 N N . THR A 1 406 ? 51.587 0.811 -4.154 1.00 37.71 189 THR A N 1
ATOM 3131 C CA . THR A 1 406 ? 50.818 1.916 -4.692 1.00 36.64 189 THR A CA 1
ATOM 3132 C C . THR A 1 406 ? 50.805 1.874 -6.217 1.00 34.53 189 THR A C 1
ATOM 3133 O O . THR A 1 406 ? 51.404 0.991 -6.837 1.00 35.10 189 THR A O 1
ATOM 3144 N N . ILE A 1 407 ? 50.119 2.839 -6.814 1.00 34.61 190 ILE A N 1
ATOM 3145 C CA . ILE A 1 407 ? 50.169 3.042 -8.252 1.00 33.39 190 ILE A CA 1
ATOM 3146 C C . ILE A 1 407 ? 51.591 3.425 -8.688 1.00 39.01 190 ILE A C 1
ATOM 3147 O O . ILE A 1 407 ? 52.157 4.410 -8.189 1.00 40.88 190 ILE A O 1
ATOM 3163 N N . PRO A 1 408 ? 52.175 2.665 -9.631 1.00 42.26 191 PRO A N 1
ATOM 3164 C CA . PRO A 1 408 ? 53.554 2.919 -10.076 1.00 46.36 191 PRO A CA 1
ATOM 3165 C C . PRO A 1 408 ? 53.764 4.344 -10.576 1.00 45.78 191 PRO A C 1
ATOM 3166 O O . PRO A 1 408 ? 54.752 4.982 -10.204 1.00 50.40 191 PRO A O 1
ATOM 3177 N N . SER A 1 409 ? 52.841 4.844 -11.390 1.00 44.65 192 SER A N 1
ATOM 3178 C CA . SER A 1 409 ? 52.950 6.215 -11.879 1.00 49.52 192 SER A CA 1
ATOM 3179 C C . SER A 1 409 ? 52.556 7.251 -10.802 1.00 51.87 192 SER A C 1
ATOM 3180 O O . SER A 1 409 ? 52.739 8.453 -10.999 1.00 53.36 192 SER A O 1
ATOM 3188 N N . GLY A 1 410 ? 52.040 6.793 -9.660 1.00 35.80 193 GLY A N 1
ATOM 3189 C CA . GLY A 1 410 ? 51.589 7.720 -8.628 1.00 31.01 193 GLY A CA 1
ATOM 3190 C C . GLY A 1 410 ? 50.177 8.247 -8.867 1.00 29.40 193 GLY A C 1
ATOM 3191 O O . GLY A 1 410 ? 49.589 8.004 -9.928 1.00 32.34 193 GLY A O 1
ATOM 3195 N N . SER A 1 411 ? 49.642 8.982 -7.890 1.00 26.10 194 SER A N 1
ATOM 3196 C CA . SER A 1 411 ? 48.268 9.497 -7.932 1.00 23.91 194 SER A CA 1
ATOM 3197 C C . SER A 1 411 ? 48.262 10.999 -8.198 1.00 24.85 194 SER A C 1
ATOM 3198 O O . SER A 1 411 ? 47.274 11.546 -8.710 1.00 26.87 194 SER A O 1
ATOM 3206 N N . ILE A 1 412 ? 49.333 11.691 -7.817 1.00 22.83 195 ILE A N 1
ATOM 3207 C CA . ILE A 1 412 ? 49.395 13.133 -8.050 1.00 28.78 195 ILE A CA 1
ATOM 3208 C C . ILE A 1 412 ? 49.546 13.352 -9.556 1.00 23.23 195 ILE A C 1
ATOM 3209 O O . ILE A 1 412 ? 50.480 12.819 -10.166 1.00 28.87 195 ILE A O 1
ATOM 3225 N N . CYS A 1 413 ? 48.634 14.121 -10.163 1.00 25.27 196 CYS A N 1
ATOM 3226 C CA . CYS A 1 413 ? 48.553 14.224 -11.636 1.00 22.17 196 CYS A CA 1
ATOM 3227 C C . CYS A 1 413 ? 49.645 15.102 -12.278 1.00 26.20 196 CYS A C 1
ATOM 3228 O O . CYS A 1 413 ? 50.326 15.895 -11.613 1.00 25.92 196 CYS A O 1
ATOM 3235 N N . TYR A 1 414 ? 49.773 14.960 -13.593 1.00 25.10 197 TYR A N 1
ATOM 3236 C CA . TYR A 1 414 ? 50.820 15.605 -14.354 1.00 24.87 197 TYR A CA 1
ATOM 3237 C C . TYR A 1 414 ? 50.706 17.124 -14.177 1.00 23.43 197 TYR A C 1
ATOM 3238 O O . TYR A 1 414 ? 51.719 17.831 -14.128 1.00 27.11 197 TYR A O 1
ATOM 3256 N N . ALA A 1 415 ? 49.477 17.635 -14.067 1.00 22.76 198 ALA A N 1
ATOM 3257 C CA . ALA A 1 415 ? 49.270 19.092 -14.045 1.00 19.87 198 ALA A CA 1
ATOM 3258 C C . ALA A 1 415 ? 49.713 19.691 -12.727 1.00 21.46 198 ALA A C 1
ATOM 3259 O O . ALA A 1 415 ? 50.331 20.760 -12.684 1.00 23.94 198 ALA A O 1
ATOM 3266 N N . THR A 1 416 ? 49.416 18.983 -11.647 1.00 26.29 199 THR A N 1
ATOM 3267 C CA . THR A 1 416 ? 49.826 19.395 -10.303 1.00 19.48 199 THR A CA 1
ATOM 3268 C C . THR A 1 416 ? 51.366 19.368 -10.202 1.00 26.95 199 THR A C 1
ATOM 3269 O O . THR A 1 416 ? 52.026 20.350 -9.823 1.00 23.19 199 THR A O 1
ATOM 3280 N N . THR A 1 417 ? 51.939 18.249 -10.609 1.00 24.51 200 THR A N 1
ATOM 3281 C CA . THR A 1 417 ? 53.391 18.079 -10.602 1.00 26.97 200 THR A CA 1
ATOM 3282 C C . THR A 1 417 ? 54.068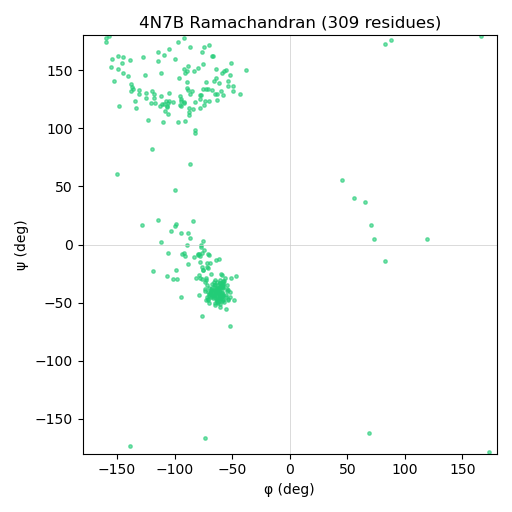 19.179 -11.429 1.00 27.22 200 THR A C 1
ATOM 3283 O O . THR A 1 417 ? 55.015 19.831 -10.997 1.00 30.07 200 THR A O 1
ATOM 3294 N N . ASN A 1 418 ? 53.574 19.373 -12.637 1.00 21.67 201 ASN A N 1
ATOM 3295 C CA . ASN A 1 418 ? 54.184 20.312 -13.543 1.00 27.25 201 ASN A CA 1
ATOM 3296 C C . ASN A 1 418 ? 54.088 21.735 -13.039 1.00 21.99 201 ASN A C 1
ATOM 3297 O O . ASN A 1 418 ? 55.043 22.506 -13.155 1.00 20.85 201 ASN A O 1
ATOM 3308 N N . ARG A 1 419 ? 52.933 22.130 -12.528 1.00 19.26 202 ARG A N 1
ATOM 3309 C CA . ARG A 1 419 ? 52.804 23.511 -12.086 1.00 21.55 202 ARG A CA 1
ATOM 3310 C C . ARG A 1 419 ? 53.657 23.804 -10.844 1.00 25.57 202 ARG A C 1
ATOM 3311 O O . ARG A 1 419 ? 54.298 24.852 -10.789 1.00 25.57 202 ARG A O 1
ATOM 3332 N N . GLN A 1 420 ? 53.683 22.895 -9.861 1.00 20.53 203 GLN A N 1
ATOM 3333 C CA . GLN A 1 420 ? 54.540 23.071 -8.679 1.00 22.49 203 GLN A CA 1
ATOM 3334 C C . GLN A 1 420 ? 56.008 23.031 -9.060 1.00 20.36 203 GLN A C 1
ATOM 3335 O O . GLN A 1 420 ? 56.809 23.840 -8.597 1.00 21.72 203 GLN A O 1
ATOM 3349 N N . THR A 1 421 ? 56.370 22.100 -9.932 1.00 23.51 204 THR A N 1
ATOM 3350 C CA . THR A 1 421 ? 57.773 21.947 -10.313 1.00 23.22 204 THR A CA 1
ATOM 3351 C C . THR A 1 421 ? 58.312 23.233 -10.968 1.00 28.46 204 THR A C 1
ATOM 3352 O O . THR A 1 421 ? 59.419 23.701 -10.646 1.00 28.88 204 THR A O 1
ATOM 3363 N N . ALA A 1 422 ? 57.527 23.827 -11.854 1.00 26.66 205 ALA A N 1
ATOM 3364 C CA . ALA A 1 422 ? 57.994 25.008 -12.569 1.00 35.78 205 ALA A CA 1
ATOM 3365 C C . ALA A 1 422 ? 58.117 26.190 -11.606 1.00 27.03 205 ALA A C 1
ATOM 3366 O O . ALA A 1 422 ? 59.112 26.905 -11.600 1.00 29.71 205 ALA A O 1
ATOM 3373 N N . LEU A 1 423 ? 57.103 26.377 -10.776 1.00 20.78 206 LEU A N 1
ATOM 3374 C CA . LEU A 1 423 ? 57.112 27.457 -9.791 1.00 29.85 206 LEU A CA 1
ATOM 3375 C C . LEU A 1 423 ? 58.286 27.291 -8.812 1.00 28.91 206 LEU A C 1
ATOM 3376 O O . LEU A 1 423 ? 58.999 28.259 -8.485 1.00 26.80 206 LEU A O 1
ATOM 3392 N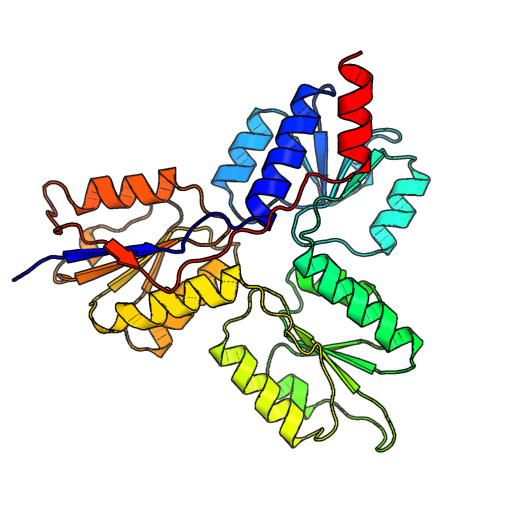 N . ASN A 1 424 ? 58.497 26.057 -8.349 1.00 22.97 207 ASN A N 1
ATOM 3393 C CA . ASN A 1 424 ? 59.579 25.775 -7.405 1.00 26.50 207 ASN A CA 1
ATOM 3394 C C . ASN A 1 424 ? 60.947 26.166 -7.950 1.00 34.84 207 ASN A C 1
ATOM 3395 O O . ASN A 1 424 ? 61.806 26.613 -7.193 1.00 28.77 207 ASN A O 1
ATOM 3406 N N . LYS A 1 425 ? 61.150 25.980 -9.256 1.00 26.73 208 LYS A N 1
ATOM 3407 C CA . LYS A 1 425 ? 62.440 26.272 -9.898 1.00 28.23 208 LYS A CA 1
ATOM 3408 C C . LYS A 1 425 ? 62.753 27.753 -9.944 1.00 29.81 208 LYS A C 1
ATOM 3409 O O . LYS A 1 425 ? 63.898 28.153 -9.766 1.00 34.20 208 LYS A O 1
ATOM 3428 N N . ILE A 1 426 ? 61.724 28.564 -10.188 1.00 28.45 209 ILE A N 1
ATOM 3429 C CA . ILE A 1 426 ? 61.916 29.994 -10.377 1.00 25.31 209 ILE A CA 1
ATOM 3430 C C . ILE A 1 426 ? 61.640 30.833 -9.119 1.00 30.42 209 ILE A C 1
ATOM 3431 O O . ILE A 1 426 ? 62.263 31.873 -8.955 1.00 25.14 209 ILE A O 1
ATOM 3447 N N . CYS A 1 427 ? 60.745 30.399 -8.227 1.00 28.85 210 CYS A N 1
ATOM 3448 C CA . CYS A 1 427 ? 60.311 31.289 -7.135 1.00 31.80 210 CYS A CA 1
ATOM 3449 C C . CYS A 1 427 ? 61.488 31.813 -6.288 1.00 29.67 210 CYS A C 1
ATOM 3450 O O . CYS A 1 427 ? 61.424 32.920 -5.774 1.00 30.75 210 CYS A O 1
ATOM 3458 N N . THR A 1 428 ? 62.576 31.057 -6.176 1.00 27.36 211 THR A N 1
ATOM 3459 C CA . THR A 1 428 ? 63.685 31.469 -5.305 1.00 31.44 211 THR A CA 1
ATOM 3460 C C . THR A 1 428 ? 64.581 32.557 -5.876 1.00 37.34 211 THR A C 1
ATOM 3461 O O . THR A 1 428 ? 65.506 32.986 -5.208 1.00 37.02 211 THR A O 1
ATOM 3472 N N . LYS A 1 429 ? 64.311 33.006 -7.100 1.00 35.43 212 LYS A N 1
ATOM 3473 C CA . LYS A 1 429 ? 64.960 34.200 -7.648 1.00 30.04 212 LYS A CA 1
ATOM 3474 C C . LYS A 1 429 ? 64.114 35.432 -7.344 1.00 31.02 212 LYS A C 1
ATOM 3475 O O . LYS A 1 429 ? 64.513 36.556 -7.629 1.00 39.90 212 LYS A O 1
ATOM 3494 N N . CYS A 1 430 ? 62.924 35.199 -6.797 1.00 25.28 213 CYS A N 1
ATOM 3495 C CA . CYS A 1 430 ? 61.898 36.238 -6.654 1.00 26.36 213 CYS A CA 1
ATOM 3496 C C . CYS A 1 430 ? 61.670 36.686 -5.199 1.00 26.94 213 CYS A C 1
ATOM 3497 O O . CYS A 1 430 ? 62.054 36.001 -4.263 1.00 27.74 213 CYS A O 1
ATOM 3505 N N . ASP A 1 431 ? 61.020 37.838 -5.047 1.00 28.85 214 ASP A N 1
ATOM 3506 C CA . ASP A 1 431 ? 60.685 38.423 -3.756 1.00 25.87 214 ASP A CA 1
ATOM 3507 C C . ASP A 1 431 ? 59.239 38.105 -3.385 1.00 29.99 214 ASP A C 1
ATOM 3508 O O . ASP A 1 431 ? 58.862 38.149 -2.221 1.00 36.37 214 ASP A O 1
ATOM 3517 N N . LEU A 1 432 ? 58.427 37.798 -4.390 1.00 30.20 215 LEU A N 1
ATOM 3518 C CA . LEU A 1 432 ? 57.022 37.515 -4.172 1.00 22.92 215 LEU A CA 1
ATOM 3519 C C . LEU A 1 432 ? 56.475 36.585 -5.248 1.00 30.84 215 LEU A C 1
ATOM 3520 O O . LEU A 1 432 ? 56.787 36.735 -6.437 1.00 29.40 215 LEU A O 1
ATOM 3536 N N . THR A 1 433 ? 55.621 35.658 -4.835 1.00 26.81 216 THR A N 1
ATOM 3537 C CA . THR A 1 433 ? 54.920 34.783 -5.762 1.00 26.13 216 THR A CA 1
ATOM 3538 C C . THR A 1 433 ? 53.428 35.133 -5.753 1.00 28.36 216 THR A C 1
ATOM 3539 O O . THR A 1 433 ? 52.804 35.209 -4.688 1.00 25.62 216 THR A O 1
ATOM 3550 N N . ILE A 1 434 ? 52.867 35.363 -6.935 1.00 25.82 217 ILE A N 1
ATOM 3551 C CA . ILE A 1 434 ? 51.429 35.565 -7.068 1.00 21.24 217 ILE A CA 1
ATOM 3552 C C . ILE A 1 434 ? 50.826 34.388 -7.791 1.00 26.67 217 ILE A C 1
ATOM 3553 O O . ILE A 1 434 ? 51.223 34.066 -8.919 1.00 27.43 217 ILE A O 1
ATOM 3569 N N . VAL A 1 435 ? 49.897 33.718 -7.125 1.00 27.26 218 VAL A N 1
ATOM 3570 C CA . VAL A 1 435 ? 49.194 32.618 -7.733 1.00 25.48 218 VAL A CA 1
ATOM 3571 C C . VAL A 1 435 ? 47.793 33.086 -8.009 1.00 24.43 218 VAL A C 1
ATOM 3572 O O . VAL A 1 435 ? 47.094 33.526 -7.096 1.00 30.54 218 VAL A O 1
ATOM 3585 N N . VAL A 1 436 ? 47.377 32.999 -9.273 1.00 21.84 219 VAL A N 1
ATOM 3586 C CA . VAL A 1 436 ? 46.027 33.428 -9.634 1.00 23.66 219 VAL A CA 1
ATOM 3587 C C . VAL A 1 436 ? 45.105 32.240 -9.555 1.00 25.50 219 VAL A C 1
ATOM 3588 O O . VAL A 1 436 ? 45.349 31.198 -10.155 1.00 27.07 219 VAL A O 1
ATOM 3601 N N . GLY A 1 437 ? 44.067 32.369 -8.748 1.00 23.45 220 GLY A N 1
ATOM 3602 C CA . GLY A 1 437 ? 43.122 31.283 -8.624 1.00 25.47 220 GLY A CA 1
ATOM 3603 C C . GLY A 1 437 ? 42.204 31.451 -7.448 1.00 23.75 220 GLY A C 1
ATOM 3604 O O . GLY A 1 437 ? 42.288 32.448 -6.704 1.00 20.68 220 GLY A O 1
ATOM 3608 N N . SER A 1 438 ? 41.303 30.486 -7.300 1.00 25.77 221 SER A N 1
ATOM 3609 C CA . SER A 1 438 ? 40.276 30.532 -6.264 1.00 23.47 221 SER A CA 1
ATOM 3610 C C . SER A 1 438 ? 40.703 29.857 -4.960 1.00 28.49 221 SER A C 1
ATOM 3611 O O . SER A 1 438 ? 41.424 28.854 -4.975 1.00 30.52 221 SER A O 1
ATOM 3619 N N . SER A 1 439 ? 40.221 30.375 -3.834 1.00 37.56 222 SER A N 1
ATOM 3620 C CA . SER A 1 439 ? 40.565 29.800 -2.532 1.00 34.14 222 SER A CA 1
ATOM 3621 C C . SER A 1 439 ? 39.880 28.458 -2.334 1.00 35.35 222 SER A C 1
ATOM 3622 O O . SER A 1 439 ? 40.270 27.688 -1.466 1.00 35.56 222 SER A O 1
ATOM 3630 N N . SER A 1 440 ? 38.872 28.161 -3.148 1.00 35.61 223 SER A N 1
ATOM 3631 C CA . SER A 1 440 ? 38.206 26.863 -3.056 1.00 31.72 223 SER A CA 1
ATOM 3632 C C . SER A 1 440 ? 39.032 25.776 -3.764 1.00 37.92 223 SER A C 1
ATOM 3633 O O . SER A 1 440 ? 38.699 24.603 -3.687 1.00 38.12 223 SER A O 1
ATOM 3641 N N . SER A 1 441 ? 40.096 26.165 -4.469 1.00 37.74 224 SER A N 1
ATOM 3642 C CA . SER A 1 441 ? 40.922 25.196 -5.189 1.00 25.20 224 SER A CA 1
ATOM 3643 C C . SER A 1 441 ? 42.151 24.719 -4.415 1.00 31.17 224 SER A C 1
ATOM 3644 O O . SER A 1 441 ? 43.051 25.507 -4.096 1.00 30.31 224 SER A O 1
ATOM 3652 N N . SER A 1 442 ? 42.224 23.417 -4.167 1.00 29.42 225 SER A N 1
ATOM 3653 C CA . SER A 1 442 ? 43.329 22.869 -3.396 1.00 33.18 225 SER A CA 1
ATOM 3654 C C . SER A 1 442 ? 44.666 23.047 -4.122 1.00 29.81 225 SER A C 1
ATOM 3655 O O . SER A 1 442 ? 45.646 23.471 -3.510 1.00 23.22 225 SER A O 1
ATOM 3663 N N . ASN A 1 443 ? 44.730 22.751 -5.417 1.00 30.68 226 ASN A N 1
ATOM 3664 C CA . ASN A 1 443 ? 46.018 22.833 -6.102 1.00 23.76 226 ASN A CA 1
ATOM 3665 C C . ASN A 1 443 ? 46.529 24.275 -6.161 1.00 23.00 226 ASN A C 1
ATOM 3666 O O . ASN A 1 443 ? 47.738 24.507 -6.157 1.00 25.28 226 ASN A O 1
ATOM 3677 N N . ALA A 1 444 ? 45.619 25.246 -6.242 1.00 20.14 227 ALA A N 1
ATOM 3678 C CA . ALA A 1 444 ? 46.011 26.656 -6.151 1.00 23.60 227 ALA A CA 1
ATOM 3679 C C . ALA A 1 444 ? 46.674 26.896 -4.798 1.00 24.86 227 ALA A C 1
ATOM 3680 O O . ALA A 1 444 ? 47.779 27.442 -4.712 1.00 22.49 227 ALA A O 1
ATOM 3687 N N . LYS A 1 445 ? 46.006 26.468 -3.733 1.00 20.76 228 LYS A N 1
ATOM 3688 C CA . LYS A 1 445 ? 46.544 26.687 -2.401 1.00 21.30 228 LYS A CA 1
ATOM 3689 C C . LYS A 1 445 ? 47.887 26.002 -2.244 1.00 21.82 228 LYS A C 1
ATOM 3690 O O . LYS A 1 445 ? 48.771 26.520 -1.557 1.00 24.09 228 LYS A O 1
ATOM 3709 N N . LYS A 1 446 ? 48.067 24.861 -2.909 1.00 20.83 229 LYS A N 1
ATOM 3710 C CA . LYS A 1 446 ? 49.329 24.126 -2.782 1.00 21.01 229 LYS A CA 1
ATOM 3711 C C . LYS A 1 446 ? 50.445 24.809 -3.567 1.00 27.99 229 LYS A C 1
ATOM 3712 O O . LYS A 1 446 ? 51.631 24.628 -3.264 1.00 29.08 229 LYS A O 1
ATOM 3731 N N . LEU A 1 447 ? 50.082 25.623 -4.553 1.00 23.97 230 LEU A N 1
ATOM 3732 C CA . LEU A 1 447 ? 51.106 26.374 -5.278 1.00 27.29 230 LEU A CA 1
ATOM 3733 C C . LEU A 1 447 ? 51.645 27.450 -4.352 1.00 23.36 230 LEU A C 1
ATOM 3734 O O . LEU A 1 447 ? 52.853 27.628 -4.219 1.00 19.95 230 LEU A O 1
ATOM 3750 N N . VAL A 1 448 ? 50.745 28.179 -3.714 1.00 25.13 231 VAL A N 1
ATOM 3751 C CA . VAL A 1 448 ? 51.158 29.194 -2.753 1.00 26.75 231 VAL A CA 1
ATOM 3752 C C . VAL A 1 448 ? 52.080 28.575 -1.704 1.00 25.58 231 VAL A C 1
ATOM 3753 O O . VAL A 1 448 ? 53.134 29.123 -1.352 1.00 28.34 231 VAL A O 1
ATOM 3766 N N . TYR A 1 449 ? 51.665 27.428 -1.189 1.00 29.26 232 TYR A N 1
ATOM 3767 C CA . TYR A 1 449 ? 52.419 26.753 -0.139 1.00 26.32 232 TYR A CA 1
ATOM 3768 C C . TYR A 1 449 ? 53.802 26.333 -0.627 1.00 29.99 232 TYR A C 1
ATOM 3769 O O . TYR A 1 449 ? 54.779 26.431 0.107 1.00 21.79 232 TYR A O 1
ATOM 3787 N N . SER A 1 450 ? 53.885 25.856 -1.865 1.00 23.29 233 SER A N 1
ATOM 3788 C CA . SER A 1 450 ? 55.162 25.396 -2.416 1.00 20.19 233 SER A CA 1
ATOM 3789 C C . SER A 1 450 ? 56.183 26.518 -2.391 1.00 23.66 233 SER A C 1
ATOM 3790 O O . SER A 1 450 ? 57.348 26.295 -2.092 1.00 23.64 233 SER A O 1
ATOM 3798 N N . SER A 1 451 ? 55.751 27.730 -2.730 1.00 24.16 234 SER A N 1
ATOM 3799 C CA . SER A 1 451 ? 56.639 28.896 -2.680 1.00 19.94 234 SER A CA 1
ATOM 3800 C C . SER A 1 451 ? 57.013 29.268 -1.247 1.00 21.05 234 SER A C 1
ATOM 3801 O O . SER A 1 451 ? 58.156 29.639 -0.966 1.00 21.14 234 SER A O 1
ATOM 3809 N N . GLN A 1 452 ? 56.048 29.206 -0.330 1.00 22.90 235 GLN A N 1
ATOM 3810 C CA . GLN A 1 452 ? 56.309 29.647 1.041 1.00 21.88 235 GLN A CA 1
ATOM 3811 C C . GLN A 1 452 ? 57.318 28.767 1.767 1.00 24.05 235 GLN A C 1
ATOM 3812 O O . GLN A 1 452 ? 58.191 29.288 2.471 1.00 25.99 235 GLN A O 1
ATOM 3826 N N . ILE A 1 453 ? 57.204 27.446 1.643 1.00 26.45 236 ILE A N 1
ATOM 3827 C CA . ILE A 1 453 ? 58.157 26.574 2.341 1.00 32.24 236 ILE A CA 1
ATOM 3828 C C . ILE A 1 453 ? 59.536 26.676 1.686 1.00 31.10 236 ILE A C 1
ATOM 3829 O O . ILE A 1 453 ? 60.526 26.158 2.214 1.00 32.36 236 ILE A O 1
ATOM 3845 N N . ARG A 1 454 ? 59.599 27.369 0.546 1.00 31.32 237 ARG A N 1
ATOM 3846 C CA . ARG A 1 454 ? 60.884 27.695 -0.080 1.00 27.93 237 ARG A CA 1
ATOM 3847 C C . ARG A 1 454 ? 61.296 29.147 0.263 1.00 28.20 237 ARG A C 1
ATOM 3848 O O . ARG A 1 454 ? 62.191 29.729 -0.353 1.00 33.01 237 ARG A O 1
ATOM 3869 N N . ASN A 1 455 ? 60.641 29.701 1.285 1.00 26.18 238 ASN A N 1
ATOM 3870 C CA . ASN A 1 455 ? 60.984 31.001 1.854 1.00 31.43 238 ASN A CA 1
ATOM 3871 C C . ASN A 1 455 ? 60.665 32.199 0.956 1.00 33.48 238 ASN A C 1
ATOM 3872 O O . ASN A 1 455 ? 61.142 33.296 1.199 1.00 33.19 238 ASN A O 1
ATOM 3883 N N . VAL A 1 456 ? 59.836 32.022 -0.058 1.00 33.75 239 VAL A N 1
ATOM 3884 C CA . VAL A 1 456 ? 59.380 33.204 -0.777 1.00 28.29 239 VAL A CA 1
ATOM 3885 C C . VAL A 1 456 ? 57.879 33.454 -0.576 1.00 28.02 239 VAL A C 1
ATOM 3886 O O . VAL A 1 456 ? 57.033 32.608 -0.867 1.00 27.46 239 VAL A O 1
ATOM 3899 N N . PRO A 1 457 ? 57.562 34.619 -0.010 1.00 26.20 240 PRO A N 1
ATOM 3900 C CA . PRO A 1 457 ? 56.189 34.994 0.322 1.00 26.55 240 PRO A CA 1
ATOM 3901 C C . PRO A 1 457 ? 55.293 34.828 -0.889 1.00 30.99 240 PRO A C 1
ATOM 3902 O O . PRO A 1 457 ? 55.728 35.047 -2.018 1.00 24.57 240 PRO A O 1
ATOM 3913 N N . ALA A 1 458 ? 54.048 34.443 -0.662 1.00 27.83 241 ALA A N 1
ATOM 3914 C CA . ALA A 1 458 ? 53.173 34.104 -1.762 1.00 24.34 241 ALA A CA 1
ATOM 3915 C C . ALA A 1 458 ? 51.743 34.446 -1.385 1.00 27.42 241 ALA A C 1
ATOM 3916 O O . ALA A 1 458 ? 51.389 34.446 -0.213 1.00 28.24 241 ALA A O 1
ATOM 3923 N N . VAL A 1 459 ? 50.937 34.759 -2.385 1.00 27.00 242 VAL A N 1
ATOM 3924 C CA . VAL A 1 459 ? 49.551 35.124 -2.166 1.00 27.85 242 VAL A CA 1
ATOM 3925 C C . VAL A 1 459 ? 48.729 34.501 -3.266 1.00 27.74 242 VAL A C 1
ATOM 3926 O O . VAL A 1 459 ? 49.175 34.415 -4.403 1.00 30.34 242 VAL A O 1
ATOM 3939 N N . LEU A 1 460 ? 47.517 34.100 -2.910 1.00 26.88 243 LEU A N 1
ATOM 3940 C CA . LEU A 1 460 ? 46.573 33.538 -3.838 1.00 26.62 243 LEU A CA 1
ATOM 3941 C C . LEU A 1 460 ? 45.525 34.595 -4.091 1.00 29.88 243 LEU A C 1
ATOM 3942 O O . LEU A 1 460 ? 44.898 35.061 -3.159 1.00 28.31 243 LEU A O 1
ATOM 3958 N N . LEU A 1 461 ? 45.343 34.984 -5.348 1.00 33.28 244 LEU A N 1
ATOM 3959 C CA . LEU A 1 461 ? 44.400 36.036 -5.697 1.00 29.63 244 LEU A CA 1
ATOM 3960 C C . LEU A 1 461 ? 43.499 35.578 -6.839 1.00 31.24 244 LEU A C 1
ATOM 3961 O O . LEU A 1 461 ? 43.973 35.046 -7.847 1.00 25.09 244 LEU A O 1
ATOM 3977 N N . ASN A 1 462 ? 42.204 35.803 -6.679 1.00 28.19 245 ASN A N 1
ATOM 3978 C CA . ASN A 1 462 ? 41.222 35.330 -7.626 1.00 30.57 245 ASN A CA 1
ATOM 3979 C C . ASN A 1 462 ? 41.287 36.178 -8.892 1.00 35.43 245 ASN A C 1
ATOM 3980 O O . ASN A 1 462 ? 41.191 35.654 -10.008 1.00 31.04 245 ASN A O 1
ATOM 3991 N N . THR A 1 463 ? 41.497 37.480 -8.703 1.00 36.12 246 THR A N 1
ATOM 3992 C CA . THR A 1 463 ? 41.461 38.452 -9.787 1.00 37.68 246 THR A CA 1
ATOM 3993 C C . THR A 1 463 ? 42.324 39.672 -9.409 1.00 38.12 246 THR A C 1
ATOM 3994 O O . THR A 1 463 ? 42.591 39.879 -8.225 1.00 33.89 246 THR A O 1
ATOM 4005 N N . VAL A 1 464 ? 42.759 40.481 -10.385 1.00 33.91 247 VAL A N 1
ATOM 4006 C CA . VAL A 1 464 ? 43.585 41.662 -10.064 1.00 37.01 247 VAL A CA 1
ATOM 4007 C C . VAL A 1 464 ? 42.923 42.617 -9.116 1.00 34.93 247 VAL A C 1
ATOM 4008 O O . VAL A 1 464 ? 43.604 43.308 -8.376 1.00 41.55 247 VAL A O 1
ATOM 4021 N N . HIS A 1 465 ? 41.600 42.700 -9.174 1.00 38.89 248 HIS A N 1
ATOM 4022 C CA . HIS A 1 465 ? 40.883 43.594 -8.282 1.00 44.30 248 HIS A CA 1
ATOM 4023 C C . HIS A 1 465 ? 41.206 43.243 -6.827 1.00 43.59 248 HIS A C 1
ATOM 4024 O O . HIS A 1 465 ? 41.237 44.135 -5.978 1.00 48.35 248 HIS A O 1
ATOM 4039 N N . ASP A 1 466 ? 41.471 41.964 -6.540 1.00 42.32 249 ASP A N 1
ATOM 4040 C CA . ASP A 1 466 ? 41.752 41.531 -5.158 1.00 41.25 249 ASP A CA 1
ATOM 4041 C C . ASP A 1 466 ? 43.183 41.847 -4.724 1.00 42.86 249 ASP A C 1
ATOM 4042 O O . ASP A 1 466 ? 43.527 41.671 -3.566 1.00 41.97 249 ASP A O 1
ATOM 4051 N N . LEU A 1 467 ? 44.028 42.292 -5.648 1.00 43.08 250 LEU A N 1
ATOM 4052 C CA . LEU A 1 467 ? 45.414 42.594 -5.306 1.00 39.07 250 LEU A CA 1
ATOM 4053 C C . LEU A 1 467 ? 45.471 43.883 -4.495 1.00 43.06 250 LEU A C 1
ATOM 4054 O O . LEU A 1 467 ? 44.972 44.926 -4.922 1.00 40.41 250 LEU A O 1
ATOM 4070 N N . ASP A 1 468 ? 46.057 43.787 -3.308 1.00 37.00 251 ASP A N 1
ATOM 4071 C CA . ASP A 1 468 ? 46.401 44.952 -2.517 1.00 38.94 251 ASP A CA 1
ATOM 4072 C C . ASP A 1 468 ? 47.726 45.463 -3.041 1.00 39.59 251 ASP A C 1
ATOM 4073 O O . ASP A 1 468 ? 48.779 44.935 -2.672 1.00 38.00 251 ASP A O 1
ATOM 4082 N N . GLN A 1 469 ? 47.667 46.485 -3.897 1.00 38.93 252 GLN A N 1
ATOM 4083 C CA . GLN A 1 469 ? 48.833 46.971 -4.640 1.00 43.88 252 GLN A CA 1
ATOM 4084 C C . GLN A 1 469 ? 49.962 47.490 -3.759 1.00 43.82 252 GLN A C 1
ATOM 4085 O O . GLN A 1 469 ? 51.088 47.693 -4.228 1.00 45.07 252 GLN A O 1
ATOM 4099 N N . GLN A 1 470 ? 49.670 47.674 -2.480 1.00 39.69 253 GLN A N 1
ATOM 4100 C CA . GLN A 1 470 ? 50.675 48.138 -1.528 1.00 49.43 253 GLN A CA 1
ATOM 4101 C C . GLN A 1 470 ? 51.734 47.081 -1.304 1.00 41.36 253 GLN A C 1
ATOM 4102 O O . GLN A 1 470 ? 52.847 47.407 -0.922 1.00 42.76 253 GLN A O 1
ATOM 4116 N N . ILE A 1 471 ? 51.397 45.815 -1.520 1.00 38.65 254 ILE A N 1
ATOM 4117 C CA . ILE A 1 471 ? 52.349 44.755 -1.226 1.00 38.79 254 ILE A CA 1
ATOM 4118 C C . ILE A 1 471 ? 53.421 44.652 -2.298 1.00 36.85 254 ILE A C 1
ATOM 4119 O O . ILE A 1 471 ? 54.293 43.787 -2.204 1.00 41.36 254 ILE A O 1
ATOM 4135 N N . LEU A 1 472 ? 53.345 45.502 -3.324 1.00 39.22 255 LEU A N 1
ATOM 4136 C CA . LEU A 1 472 ? 54.333 45.497 -4.403 1.00 39.63 255 LEU A CA 1
ATOM 4137 C C . LEU A 1 472 ? 55.439 46.506 -4.110 1.00 43.76 255 LEU A C 1
ATOM 4138 O O . LEU A 1 472 ? 56.440 46.575 -4.824 1.00 38.18 255 LEU A O 1
ATOM 4154 N N . LYS A 1 473 ? 55.255 47.303 -3.066 1.00 53.20 256 LYS A N 1
ATOM 4155 C CA . LYS A 1 473 ? 56.286 48.250 -2.677 1.00 57.81 256 LYS A CA 1
ATOM 4156 C C . LYS A 1 473 ? 57.491 47.422 -2.234 1.00 55.66 256 LYS A C 1
ATOM 4157 O O . LYS A 1 473 ? 57.349 46.473 -1.447 1.00 56.34 256 LYS A O 1
ATOM 4176 N N . ASN A 1 474 ? 58.665 47.744 -2.776 1.00 41.93 257 ASN A N 1
ATOM 4177 C CA . ASN A 1 474 ? 59.893 47.013 -2.432 1.00 48.69 257 ASN A CA 1
ATOM 4178 C C . ASN A 1 474 ? 59.998 45.601 -3.031 1.00 46.85 257 ASN A C 1
ATOM 4179 O O . ASN A 1 474 ? 60.947 44.874 -2.724 1.00 46.60 257 ASN A O 1
ATOM 4190 N N . VAL A 1 475 ? 59.056 45.181 -3.870 1.00 44.72 258 VAL A N 1
ATOM 4191 C CA . VAL A 1 475 ? 59.301 43.940 -4.590 1.00 38.39 258 VAL A CA 1
ATOM 4192 C C . VAL A 1 475 ? 59.662 44.213 -6.040 1.00 36.97 258 VAL A C 1
ATOM 4193 O O . VAL A 1 475 ? 58.929 44.879 -6.784 1.00 37.20 258 VAL A O 1
ATOM 4206 N N . ASN A 1 476 ? 60.828 43.696 -6.411 1.00 29.65 259 ASN A N 1
ATOM 4207 C CA . ASN A 1 476 ? 61.399 43.893 -7.730 1.00 38.09 259 ASN A CA 1
ATOM 4208 C C . ASN A 1 476 ? 61.214 42.692 -8.631 1.00 35.16 259 ASN A C 1
ATOM 4209 O O . ASN A 1 476 ? 61.140 42.836 -9.839 1.00 34.95 259 ASN A O 1
ATOM 4220 N N . LYS A 1 477 ? 61.161 41.502 -8.053 1.00 34.01 260 LYS A N 1
ATOM 4221 C CA . LYS A 1 477 ? 60.954 40.309 -8.863 1.00 31.69 260 LYS A CA 1
ATOM 4222 C C . LYS A 1 477 ? 59.763 39.495 -8.387 1.00 30.64 260 LYS A C 1
ATOM 4223 O O . LYS A 1 477 ? 59.675 39.105 -7.224 1.00 26.66 260 LYS A O 1
ATOM 4242 N N . ILE A 1 478 ? 58.859 39.236 -9.318 1.00 25.62 261 ILE A N 1
ATOM 4243 C CA . ILE A 1 478 ? 57.641 38.491 -9.070 1.00 22.63 261 ILE A CA 1
ATOM 4244 C C . ILE A 1 478 ? 57.558 37.225 -9.928 1.00 29.00 261 ILE A C 1
ATOM 4245 O O . ILE A 1 478 ? 57.783 37.242 -11.149 1.00 30.02 261 ILE A O 1
ATOM 4261 N N . ALA A 1 479 ? 57.228 36.128 -9.271 1.00 26.50 262 ALA A N 1
ATOM 4262 C CA . ALA A 1 479 ? 56.936 34.876 -9.929 1.00 25.16 262 ALA A CA 1
ATOM 4263 C C . ALA A 1 479 ? 55.416 34.832 -10.116 1.00 31.35 262 ALA A C 1
ATOM 4264 O O . ALA A 1 479 ? 54.672 34.916 -9.125 1.00 21.00 262 ALA A O 1
ATOM 4271 N N . LEU A 1 480 ? 54.932 34.752 -11.359 1.00 20.15 263 LEU A N 1
ATOM 4272 C CA . LEU A 1 480 ? 53.481 34.749 -11.567 1.00 24.04 263 LEU A CA 1
ATOM 4273 C C . LEU A 1 480 ? 53.023 33.445 -12.200 1.00 25.35 263 LEU A C 1
ATOM 4274 O O . LEU A 1 480 ? 53.506 33.076 -13.273 1.00 20.87 263 LEU A O 1
ATOM 4290 N N . THR A 1 481 ? 52.126 32.730 -11.523 1.00 19.30 264 THR A N 1
ATOM 4291 C CA . THR A 1 481 ? 51.554 31.517 -12.084 1.00 19.00 264 THR A CA 1
ATOM 4292 C C . THR A 1 481 ? 50.058 31.425 -11.795 1.00 19.38 264 THR A C 1
ATOM 4293 O O . THR A 1 481 ? 49.471 32.360 -11.266 1.00 21.19 264 THR A O 1
ATOM 4304 N N . SER A 1 482 ? 49.434 30.309 -12.133 1.00 19.31 265 SER A N 1
ATOM 4305 C CA . SER A 1 482 ? 48.007 30.189 -11.934 1.00 19.84 265 SER A CA 1
ATOM 4306 C C . SER A 1 482 ? 47.635 28.732 -11.796 1.00 19.82 265 SER A C 1
ATOM 4307 O O . SER A 1 482 ? 48.324 27.855 -12.310 1.00 25.64 265 SER A O 1
ATOM 4315 N N . ALA A 1 483 ? 46.545 28.488 -11.079 1.00 23.72 266 ALA A N 1
ATOM 4316 C CA . ALA A 1 483 ? 46.101 27.141 -10.774 1.00 24.27 266 ALA A CA 1
ATOM 4317 C C . ALA A 1 483 ? 45.476 26.464 -11.980 1.00 25.00 266 ALA A C 1
ATOM 4318 O O . ALA A 1 483 ? 45.196 27.102 -12.996 1.00 28.14 266 ALA A O 1
ATOM 4325 N N . ALA A 1 484 ? 45.242 25.165 -11.845 1.00 25.03 267 ALA A N 1
ATOM 4326 C CA . ALA A 1 484 ? 44.753 24.352 -12.944 1.00 25.75 267 ALA A CA 1
ATOM 4327 C C . ALA A 1 484 ? 43.314 24.662 -13.330 1.00 28.89 267 ALA A C 1
ATOM 4328 O O . ALA A 1 484 ? 42.830 24.172 -14.347 1.00 28.15 267 ALA A O 1
ATOM 4335 N N . SER A 1 485 ? 42.631 25.466 -12.526 1.00 27.11 268 SER A N 1
ATOM 4336 C CA . SER A 1 485 ? 41.216 25.781 -12.741 1.00 26.06 268 SER A CA 1
ATOM 4337 C C . SER A 1 485 ? 41.060 27.246 -13.132 1.00 23.75 268 SER A C 1
ATOM 4338 O O . SER A 1 485 ? 39.946 27.725 -13.313 1.00 30.93 268 SER A O 1
ATOM 4346 N N . THR A 1 486 ? 42.173 27.962 -13.259 1.00 26.12 269 THR A N 1
ATOM 4347 C CA . THR A 1 486 ? 42.148 29.422 -13.485 1.00 25.76 269 THR A CA 1
ATOM 4348 C C . THR A 1 486 ? 42.166 29.860 -14.978 1.00 28.13 269 THR A C 1
ATOM 4349 O O . THR A 1 486 ? 43.105 29.550 -15.716 1.00 28.33 269 THR A O 1
ATOM 4360 N N . PRO A 1 487 ? 41.139 30.616 -15.412 1.00 33.54 270 PRO A N 1
ATOM 4361 C CA . PRO A 1 487 ? 41.084 31.113 -16.795 1.00 32.58 270 PRO A CA 1
ATOM 4362 C C . PRO A 1 487 ? 42.247 32.029 -17.124 1.00 29.54 270 PRO A C 1
ATOM 4363 O O . PRO A 1 487 ? 42.625 32.857 -16.300 1.00 26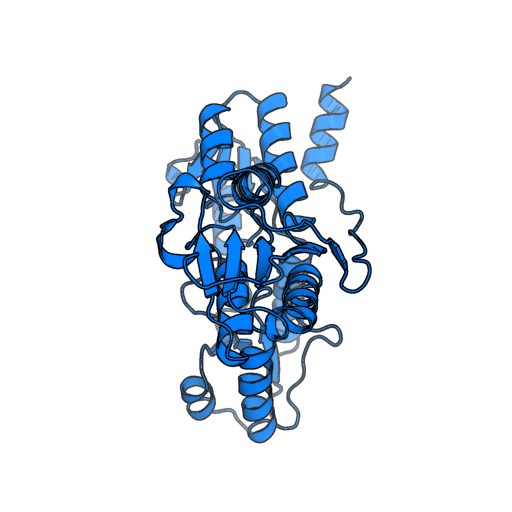.71 270 PRO A O 1
ATOM 4374 N N . GLU A 1 488 ? 42.796 31.877 -18.328 1.00 23.60 271 GLU A N 1
ATOM 4375 C CA . GLU A 1 488 ? 44.013 32.582 -18.743 1.00 23.00 271 GLU A CA 1
ATOM 4376 C C . GLU A 1 488 ? 43.779 34.094 -18.716 1.00 26.44 271 GLU A C 1
ATOM 4377 O O . GLU A 1 488 ? 44.681 34.847 -18.329 1.00 27.87 271 GLU A O 1
ATOM 4389 N N . GLN A 1 489 ? 42.572 34.541 -19.077 1.00 24.68 272 GLN A N 1
ATOM 4390 C CA . GLN A 1 489 ? 42.278 35.977 -19.027 1.00 28.49 272 GLN A CA 1
ATOM 4391 C C . GLN A 1 489 ? 42.548 36.584 -17.645 1.00 30.23 272 GLN A C 1
ATOM 4392 O O . GLN A 1 489 ? 43.027 37.720 -17.536 1.00 29.26 272 GLN A O 1
ATOM 4406 N N . GLU A 1 490 ? 42.250 35.859 -16.574 1.00 27.29 273 GLU A N 1
ATOM 4407 C CA . GLU A 1 490 ? 42.470 36.462 -15.257 1.00 31.50 273 GLU A CA 1
ATOM 4408 C C . GLU A 1 490 ? 43.969 36.671 -15.048 1.00 32.11 273 GLU A C 1
ATOM 4409 O O . GLU A 1 490 ? 44.389 37.681 -14.498 1.00 33.75 273 GLU A O 1
ATOM 4421 N N . THR A 1 491 ? 44.778 35.753 -15.565 1.00 26.58 274 THR A N 1
ATOM 4422 C CA . THR A 1 491 ? 46.220 35.878 -15.428 1.00 22.31 274 THR A CA 1
ATOM 4423 C C . THR A 1 491 ? 46.772 36.997 -16.308 1.00 26.59 274 THR A C 1
ATOM 4424 O O . THR A 1 491 ? 47.721 37.684 -15.915 1.00 26.07 274 THR A O 1
ATOM 4435 N N . GLN A 1 492 ? 46.176 37.198 -17.486 1.00 27.57 275 GLN A N 1
ATOM 4436 C CA . GLN A 1 492 ? 46.620 38.265 -18.380 1.00 27.85 275 GLN A CA 1
ATOM 4437 C C . GLN A 1 492 ? 46.385 39.652 -17.777 1.00 27.17 275 GLN A C 1
ATOM 4438 O O . GLN A 1 492 ? 47.175 40.571 -17.990 1.00 26.15 275 GLN A O 1
ATOM 4452 N N . LYS A 1 493 ? 45.300 39.808 -17.033 1.00 30.85 276 LYS A N 1
ATOM 4453 C CA . LYS A 1 493 ? 45.030 41.084 -16.374 1.00 29.12 276 LYS A CA 1
ATOM 4454 C C . LYS A 1 493 ? 46.165 41.419 -15.393 1.00 30.41 276 LYS A C 1
ATOM 4455 O O . LYS A 1 493 ? 46.563 42.576 -15.247 1.00 31.44 276 LYS A O 1
ATOM 4474 N N . PHE A 1 494 ? 46.700 40.407 -14.723 1.00 28.75 277 PHE A N 1
ATOM 4475 C CA . PHE A 1 494 ? 47.866 40.629 -13.879 1.00 31.04 277 PHE A CA 1
ATOM 4476 C C . PHE A 1 494 ? 49.057 41.077 -14.721 1.00 29.45 277 PHE A C 1
ATOM 4477 O O . PHE A 1 494 ? 49.737 42.050 -14.389 1.00 24.66 277 PHE A O 1
ATOM 4494 N N . VAL A 1 495 ? 49.310 40.380 -15.823 1.00 24.23 278 VAL A N 1
ATOM 4495 C CA . VAL A 1 495 ? 50.443 40.741 -16.663 1.00 25.06 278 VAL A CA 1
ATOM 4496 C C . VAL A 1 495 ? 50.262 42.181 -17.122 1.00 24.44 278 VAL A C 1
ATOM 4497 O O . VAL A 1 495 ? 51.192 42.977 -17.080 1.00 29.51 278 VAL A O 1
ATOM 4510 N N . ASN A 1 496 ? 49.050 42.524 -17.537 1.00 28.01 279 ASN A N 1
ATOM 4511 C CA . ASN A 1 496 ? 48.791 43.865 -18.036 1.00 30.31 279 ASN A CA 1
ATOM 4512 C C . ASN A 1 496 ? 49.010 44.941 -16.960 1.00 31.23 279 ASN A C 1
ATOM 4513 O O . ASN A 1 496 ? 49.654 45.956 -17.201 1.00 30.66 279 ASN A O 1
ATOM 4524 N N . LEU A 1 497 ? 48.487 44.713 -15.766 1.00 31.89 280 LEU A N 1
ATOM 4525 C CA . LEU A 1 497 ? 48.666 45.661 -14.680 1.00 28.81 280 LEU A CA 1
ATOM 4526 C C . LEU A 1 497 ? 50.146 45.824 -14.326 1.00 30.23 280 LEU A C 1
ATOM 4527 O O . LEU A 1 497 ? 50.636 46.933 -14.222 1.00 28.97 280 LEU A O 1
ATOM 4543 N N . LEU A 1 498 ? 50.856 44.715 -14.150 1.00 28.95 281 LEU A N 1
ATOM 4544 C CA . LEU A 1 498 ? 52.221 44.758 -13.609 1.00 27.43 281 LEU A CA 1
ATOM 4545 C C . LEU A 1 498 ? 53.315 45.211 -14.572 1.00 32.62 281 LEU A C 1
ATOM 4546 O O . LEU A 1 498 ? 54.313 45.770 -14.125 1.00 30.29 281 LEU A O 1
ATOM 4562 N N . THR A 1 499 ? 53.145 44.960 -15.876 1.00 30.94 282 THR A N 1
ATOM 4563 C CA . THR A 1 499 ? 54.184 45.289 -16.868 1.00 33.69 282 THR A CA 1
ATOM 4564 C C . THR A 1 499 ? 54.028 46.692 -17.451 1.00 39.09 282 THR A C 1
ATOM 4565 O O . THR A 1 499 ? 54.901 47.183 -18.167 1.00 39.95 282 THR A O 1
ATOM 4576 N N . ASN A 1 500 ? 52.907 47.332 -17.151 1.00 35.44 283 ASN A N 1
ATOM 4577 C CA . ASN A 1 500 ? 52.678 48.721 -17.538 1.00 34.32 283 ASN A CA 1
ATOM 4578 C C . ASN A 1 500 ? 52.798 49.711 -16.376 1.00 37.65 283 ASN A C 1
ATOM 4579 O O . ASN A 1 500 ? 52.866 49.309 -15.224 1.00 38.43 283 ASN A O 1
ATOM 4590 N N . PRO A 1 501 ? 52.838 51.017 -16.688 1.00 38.12 284 PRO A N 1
ATOM 4591 C CA . PRO A 1 501 ? 52.896 52.035 -15.639 1.00 41.00 284 PRO A CA 1
ATOM 4592 C C . PRO A 1 501 ? 51.684 51.894 -14.735 1.00 36.05 284 PRO A C 1
ATOM 4593 O O . PRO A 1 501 ? 50.624 51.509 -15.226 1.00 41.05 284 PRO A O 1
ATOM 4604 N N . PRO A 1 502 ? 51.827 52.210 -13.445 1.00 42.25 285 PRO A N 1
ATOM 4605 C CA . PRO A 1 502 ? 53.042 52.733 -12.809 1.00 43.59 285 PRO A CA 1
ATOM 4606 C C . PRO A 1 502 ? 54.022 51.676 -12.280 1.00 43.83 285 PRO A C 1
ATOM 4607 O O . PRO A 1 502 ? 54.958 52.044 -11.583 1.00 46.33 285 PRO A O 1
ATOM 4618 N N . PHE A 1 503 ? 53.834 50.402 -12.599 1.00 39.40 286 PHE A N 1
ATOM 4619 C CA . PHE A 1 503 ? 54.639 49.355 -11.974 1.00 35.24 286 PHE A CA 1
ATOM 4620 C C . PHE A 1 503 ? 55.852 48.970 -12.802 1.00 36.30 286 PHE A C 1
ATOM 4621 O O . PHE A 1 503 ? 56.952 48.847 -12.273 1.00 34.51 286 PHE A O 1
ATOM 4638 N N . ASN A 1 504 ? 55.649 48.800 -14.104 1.00 35.64 287 ASN A N 1
ATOM 4639 C CA . ASN A 1 504 ? 56.745 48.611 -15.043 1.00 38.21 287 ASN A CA 1
ATOM 4640 C C . ASN A 1 504 ? 57.687 47.455 -14.715 1.00 37.05 287 ASN A C 1
ATOM 4641 O O . ASN A 1 504 ? 58.894 47.580 -14.893 1.00 33.15 287 ASN A O 1
ATOM 4652 N N . TYR A 1 505 ? 57.139 46.329 -14.262 1.00 28.67 288 TYR A N 1
ATOM 4653 C CA . TYR A 1 505 ? 57.924 45.112 -14.180 1.00 28.10 288 TYR A CA 1
ATOM 4654 C C . TYR A 1 505 ? 58.236 44.669 -15.610 1.00 33.69 288 TYR A C 1
ATOM 4655 O O . TYR A 1 505 ? 57.343 44.628 -16.455 1.00 31.30 288 TYR A O 1
ATOM 4673 N N . THR A 1 506 ? 59.491 44.330 -15.883 1.00 33.84 289 THR A N 1
ATOM 4674 C CA . THR A 1 506 ? 59.858 43.854 -17.219 1.00 26.69 289 THR A CA 1
ATOM 4675 C C . THR A 1 506 ? 59.404 42.408 -17.371 1.00 28.97 289 THR A C 1
ATOM 4676 O O . THR A 1 506 ? 59.695 41.560 -16.530 1.00 28.35 289 THR A O 1
ATOM 4687 N N . LEU A 1 507 ? 58.681 42.128 -18.444 1.00 26.71 290 LEU A N 1
ATOM 4688 C CA . LEU A 1 507 ? 58.129 40.802 -18.652 1.00 24.60 290 LEU A CA 1
ATOM 4689 C C . LEU A 1 507 ? 59.190 39.812 -19.151 1.00 22.74 290 LEU A C 1
ATOM 4690 O O . LEU A 1 507 ? 59.917 40.082 -20.117 1.00 32.97 290 LEU A O 1
ATOM 4706 N N . GLN A 1 508 ? 59.276 38.674 -18.471 1.00 21.82 291 GLN A N 1
ATOM 4707 C CA A GLN A 1 508 ? 60.087 37.562 -18.927 0.50 27.15 291 GLN A CA 1
ATOM 4708 C CA B GLN A 1 508 ? 60.101 37.552 -18.898 0.50 26.88 291 GLN A CA 1
ATOM 4709 C C . GLN A 1 508 ? 59.291 36.271 -18.798 1.00 26.74 291 GLN A C 1
ATOM 4710 O O . GLN A 1 508 ? 58.492 36.112 -17.883 1.00 37.40 291 GLN A O 1
ATOM 4737 N N . ASN A 1 509 ? 59.496 35.354 -19.734 1.00 24.72 292 ASN A N 1
ATOM 4738 C CA . ASN A 1 509 ? 58.865 34.047 -19.636 1.00 26.28 292 ASN A CA 1
ATOM 4739 C C . ASN A 1 509 ? 59.766 33.112 -18.871 1.00 27.38 292 ASN A C 1
ATOM 4740 O O . ASN A 1 509 ? 60.977 33.110 -19.061 1.00 31.26 292 ASN A O 1
ATOM 4751 N N . PHE A 1 510 ? 59.173 32.302 -18.015 1.00 22.05 293 PHE A N 1
ATOM 4752 C CA . PHE A 1 510 ? 59.905 31.204 -17.427 1.00 24.98 293 PHE A CA 1
ATOM 4753 C C . PHE A 1 510 ? 59.232 29.876 -17.763 1.00 25.41 293 PHE A C 1
ATOM 4754 O O . PHE A 1 510 ? 58.068 29.649 -17.417 1.00 29.02 293 PHE A O 1
ATOM 4771 N N . ASP A 1 511 ? 59.978 28.987 -18.408 1.00 35.75 294 ASP A N 1
ATOM 4772 C CA . ASP A 1 511 ? 59.458 27.685 -18.809 1.00 38.02 294 ASP A CA 1
ATOM 4773 C C . ASP A 1 511 ? 59.995 26.548 -17.966 1.00 37.89 294 ASP A C 1
ATOM 4774 O O . ASP A 1 511 ? 61.194 26.314 -17.942 1.00 37.84 294 ASP A O 1
ATOM 4783 N N . GLY A 1 512 ? 59.102 25.835 -17.289 1.00 38.47 295 GLY A N 1
ATOM 4784 C CA . GLY A 1 512 ? 59.428 24.524 -16.761 1.00 33.20 295 GLY A CA 1
ATOM 4785 C C . GLY A 1 512 ? 59.471 23.580 -17.958 1.00 50.47 295 GLY A C 1
ATOM 4786 O O . GLY A 1 512 ? 59.499 24.034 -19.124 1.00 45.66 295 GLY A O 1
ATOM 4790 N N . ALA A 1 513 ? 59.470 22.274 -17.697 1.00 51.50 296 ALA A N 1
ATOM 4791 C CA . ALA A 1 513 ? 59.545 21.297 -18.782 1.00 52.13 296 ALA A CA 1
ATOM 4792 C C . ALA A 1 513 ? 58.297 21.448 -19.616 1.00 46.04 296 ALA A C 1
ATOM 4793 O O . ALA A 1 513 ? 57.253 21.868 -19.107 1.00 33.29 296 ALA A O 1
ATOM 4800 N N . HIS A 1 514 ? 58.401 21.130 -20.899 1.00 51.79 297 HIS A N 1
ATOM 4801 C CA . HIS A 1 514 ? 57.230 21.161 -21.752 1.00 51.08 297 HIS A CA 1
ATOM 4802 C C . HIS A 1 514 ? 56.190 20.210 -21.168 1.00 42.84 297 HIS A C 1
ATOM 4803 O O . HIS A 1 514 ? 56.476 19.056 -20.887 1.00 53.18 297 HIS A O 1
ATOM 4818 N N . GLU A 1 515 ? 54.981 20.706 -20.989 1.00 38.19 298 GLU A N 1
ATOM 4819 C CA . GLU A 1 515 ? 53.884 19.872 -20.555 1.00 36.06 298 GLU A CA 1
ATOM 4820 C C . GLU A 1 515 ? 53.247 19.225 -21.776 1.00 40.72 298 GLU A C 1
ATOM 4821 O O . GLU A 1 515 ? 52.907 19.907 -22.741 1.00 41.08 298 GLU A O 1
ATOM 4833 N N . ASN A 1 516 ? 53.078 17.912 -21.725 1.00 38.65 299 ASN A N 1
ATOM 4834 C CA . ASN A 1 516 ? 52.289 17.228 -22.726 1.00 39.38 299 ASN A CA 1
ATOM 4835 C C . ASN A 1 516 ? 50.818 17.190 -22.362 1.00 40.43 299 ASN A C 1
ATOM 4836 O O . ASN A 1 516 ? 50.408 16.519 -21.418 1.00 42.30 299 ASN A O 1
ATOM 4847 N N . VAL A 1 517 ? 50.025 17.920 -23.133 1.00 34.45 300 VAL A N 1
ATOM 4848 C CA . VAL A 1 517 ? 48.600 17.992 -22.902 1.00 33.82 300 VAL A CA 1
ATOM 4849 C C . VAL A 1 517 ? 47.948 16.723 -23.440 1.00 37.52 300 VAL A C 1
ATOM 4850 O O . VAL A 1 517 ? 48.034 16.429 -24.633 1.00 38.71 300 VAL A O 1
ATOM 4863 N N . PRO A 1 518 ? 47.324 15.940 -22.550 1.00 40.46 301 PRO A N 1
ATOM 4864 C CA . PRO A 1 518 ? 46.612 14.725 -22.954 1.00 36.40 301 PRO A CA 1
ATOM 4865 C C . PRO A 1 518 ? 45.566 15.024 -24.017 1.00 35.99 301 PRO A C 1
ATOM 4866 O O . PRO A 1 518 ? 44.992 16.117 -24.046 1.00 34.94 301 PRO A O 1
ATOM 4877 N N . LYS A 1 519 ? 45.317 14.042 -24.873 1.00 36.87 302 LYS A N 1
ATOM 4878 C CA . LYS A 1 519 ? 44.364 14.178 -25.947 1.00 41.12 302 LYS A CA 1
ATOM 4879 C C . LYS A 1 519 ? 43.046 13.527 -25.566 1.00 37.36 302 LYS A C 1
ATOM 4880 O O . LYS A 1 519 ? 42.438 12.806 -26.342 1.00 46.93 302 LYS A O 1
ATOM 4899 N N . TRP A 1 520 ? 42.575 13.808 -24.365 1.00 35.92 303 TRP A N 1
ATOM 4900 C CA . TRP A 1 520 ? 41.294 13.267 -23.959 1.00 36.12 303 TRP A CA 1
ATOM 4901 C C . TRP A 1 520 ? 40.159 13.852 -24.806 1.00 38.76 303 TRP A C 1
ATOM 4902 O O . TRP A 1 520 ? 40.161 15.028 -25.134 1.00 44.82 303 TRP A O 1
ATOM 4923 N N . LYS A 1 521 ? 39.196 13.014 -25.161 1.00 42.29 304 LYS A N 1
ATOM 4924 C CA . LYS A 1 521 ? 37.984 13.477 -25.821 1.00 41.89 304 LYS A CA 1
ATOM 4925 C C . LYS A 1 521 ? 36.891 13.653 -24.768 1.00 46.00 304 LYS A C 1
ATOM 4926 O O . LYS A 1 521 ? 37.088 13.295 -23.611 1.00 36.70 304 LYS A O 1
ATOM 4945 N N . LEU A 1 522 ? 35.740 14.187 -25.160 1.00 45.31 305 LEU A N 1
ATOM 4946 C CA . LEU A 1 522 ? 34.604 14.282 -24.248 1.00 43.28 305 LEU A CA 1
ATOM 4947 C C . LEU A 1 522 ? 34.064 12.893 -23.909 1.00 44.23 305 LEU A C 1
ATOM 4948 O O . LEU A 1 522 ? 34.342 11.923 -24.615 1.00 42.62 305 LEU A O 1
ATOM 4964 N N . PRO A 1 523 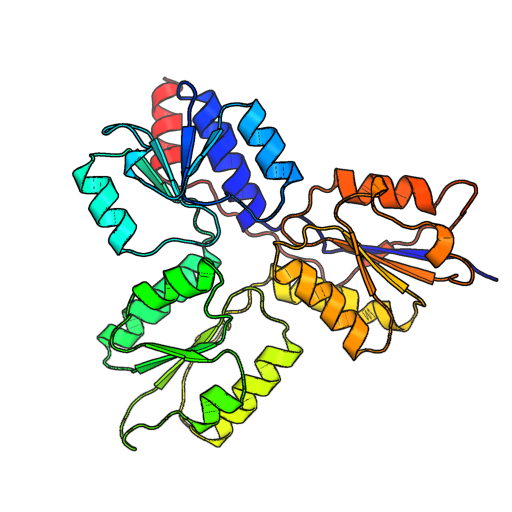? 33.280 12.791 -22.824 1.00 43.01 306 PRO A N 1
ATOM 4965 C CA . PRO A 1 523 ? 32.657 11.523 -22.422 1.00 46.57 306 PRO A CA 1
ATOM 4966 C C . PRO A 1 523 ? 31.950 10.860 -23.598 1.00 50.19 306 PRO A C 1
ATOM 4967 O O . PRO A 1 523 ? 31.267 11.532 -24.361 1.00 51.84 306 PRO A O 1
ATOM 4978 N N . LYS A 1 524 ? 32.121 9.553 -23.746 1.00 59.03 307 LYS A N 1
ATOM 4979 C CA . LYS A 1 52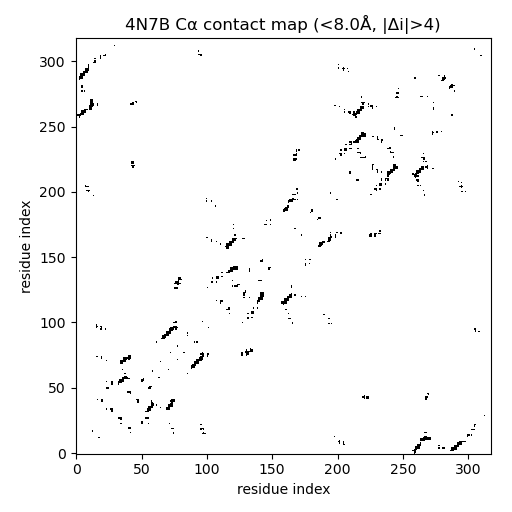4 ? 31.738 8.891 -24.983 1.00 68.47 307 LYS A CA 1
ATOM 4980 C C . LYS A 1 524 ? 30.237 8.874 -25.234 1.00 65.72 307 LYS A C 1
ATOM 4981 O O . LYS A 1 524 ? 29.805 8.959 -26.385 1.00 70.32 307 LYS A O 1
ATOM 5000 N N . ASN A 1 525 ? 29.435 8.779 -24.180 1.00 56.01 308 ASN A N 1
ATOM 5001 C CA . ASN A 1 525 ? 27.988 8.724 -24.377 1.00 65.98 308 ASN A CA 1
ATOM 5002 C C . ASN A 1 525 ? 27.518 10.082 -24.858 1.00 66.91 308 ASN A C 1
ATOM 5003 O O . ASN A 1 525 ? 26.650 10.198 -25.719 1.00 66.85 308 ASN A O 1
ATOM 5014 N N . PHE A 1 526 ? 28.130 11.115 -24.308 1.00 70.97 309 PHE A N 1
ATOM 5015 C CA . PHE A 1 526 ? 27.825 12.469 -24.697 1.00 66.86 309 PHE A CA 1
ATOM 5016 C C . PHE A 1 526 ? 28.201 12.724 -26.154 1.00 70.72 309 PHE A C 1
ATOM 5017 O O . PHE A 1 526 ? 27.472 13.399 -26.882 1.00 74.55 309 PHE A O 1
ATOM 5034 N N . LEU A 1 527 ? 29.338 12.182 -26.581 1.00 55.44 310 LEU A N 1
ATOM 5035 C CA . LEU A 1 527 ? 29.759 12.284 -27.977 1.00 53.83 310 LEU A CA 1
ATOM 5036 C C . LEU A 1 527 ? 28.762 11.595 -28.900 1.00 62.27 310 LEU A C 1
ATOM 5037 O O . LEU A 1 527 ? 28.449 12.104 -29.974 1.00 60.90 310 LEU A O 1
ATOM 5053 N N . HIS A 1 528 ? 28.266 10.435 -28.483 1.00 72.69 311 HIS A N 1
ATOM 5054 C CA . HIS A 1 528 ? 27.298 9.697 -29.286 1.00 83.60 311 HIS A CA 1
ATOM 5055 C C . HIS A 1 528 ? 26.061 10.554 -29.545 1.00 85.07 311 HIS A C 1
ATOM 5056 O O . HIS A 1 528 ? 25.542 10.599 -30.666 1.00 86.36 311 HIS A O 1
ATOM 5071 N N . MET A 1 529 ? 25.594 11.229 -28.497 1.00 72.59 312 MET A N 1
ATOM 5072 C CA . MET A 1 529 ? 24.442 12.115 -28.610 1.00 72.70 312 MET A CA 1
ATOM 5073 C C . MET A 1 529 ? 24.699 13.144 -29.694 1.00 74.75 312 MET A C 1
ATOM 5074 O O . MET A 1 529 ? 23.921 13.282 -30.644 1.00 76.63 312 MET A O 1
ATOM 5088 N N . ILE A 1 530 ? 25.806 13.863 -29.541 1.00 70.08 313 ILE A N 1
ATOM 5089 C CA . ILE A 1 530 ? 26.197 14.893 -30.492 1.00 75.12 313 ILE A CA 1
ATOM 5090 C C . ILE A 1 530 ? 26.110 14.364 -31.925 1.00 86.53 313 ILE A C 1
ATOM 5091 O O . ILE A 1 530 ? 25.532 15.014 -32.801 1.00 95.10 313 ILE A O 1
ATOM 5107 N N . LYS A 1 531 ? 26.660 13.172 -32.149 1.00 94.93 314 LYS A N 1
ATOM 5108 C CA . LYS A 1 531 ? 26.705 12.585 -33.482 1.00 98.52 314 LYS A CA 1
ATOM 5109 C C . LYS A 1 531 ? 25.292 12.454 -34.045 1.00 108.62 314 LYS A C 1
ATOM 5110 O O . LYS A 1 531 ? 25.032 12.821 -35.194 1.00 115.01 314 LYS A O 1
ATOM 5129 N N . GLU A 1 532 ? 24.380 11.930 -33.231 1.00 110.35 315 GLU A N 1
ATOM 5130 C CA . GLU A 1 532 ? 22.981 11.827 -33.626 1.00 111.73 315 GLU A CA 1
ATOM 5131 C C . GLU A 1 532 ? 22.459 13.169 -34.103 1.00 114.92 315 GLU A C 1
ATOM 5132 O O . GLU A 1 532 ? 22.199 13.369 -35.290 1.00 118.98 315 GLU A O 1
ATOM 5144 N N . ARG A 1 533 ? 22.320 14.086 -33.153 1.00 113.76 316 ARG A N 1
ATOM 5145 C CA . ARG A 1 533 ? 21.668 15.367 -33.382 1.00 116.61 316 ARG A CA 1
ATOM 5146 C C . ARG A 1 533 ? 22.121 16.083 -34.663 1.00 121.06 316 ARG A C 1
ATOM 5147 O O . ARG A 1 533 ? 21.357 16.854 -35.249 1.00 123.70 316 ARG A O 1
ATOM 5166 N N . GLU A 1 534 ? 23.350 15.825 -35.102 1.00 120.82 317 GLU A N 1
ATOM 5167 C CA . GLU A 1 534 ? 23.885 16.483 -36.295 1.00 125.43 317 GLU A CA 1
ATOM 5168 C C . GLU A 1 534 ? 23.459 15.750 -37.570 1.00 132.05 317 GLU A C 1
ATOM 5169 O O . GLU A 1 534 ? 24.069 15.908 -38.629 1.00 134.85 317 GLU A O 1
ATOM 5181 N N . LYS A 1 535 ? 22.393 14.962 -37.455 1.00 125.05 318 LYS A N 1
ATOM 5182 C CA . LYS A 1 535 ? 21.857 14.197 -38.572 1.00 120.49 318 LYS A CA 1
ATOM 5183 C C . LYS A 1 535 ? 20.722 14.949 -39.263 1.00 119.10 318 LYS A C 1
ATOM 5184 O O . LYS A 1 535 ? 20.081 15.816 -38.669 1.00 114.11 318 LYS A O 1
#

Organism: Plasmodium falciparum (isolate 3D7) (NCBI:txid36329)

Radius of gyration: 21.15 Å; Cα contacts (8 Å, |Δi|>4): 613; chains: 1; bounding box: 53×63×53 Å

Sequence (318 aa):
PNKILYLINPRGFCKGVSRAIETVEECLKLFKPPIYVKHHKIVHNDIVCKKLEKEGAIFIEDLNDVPDGHILIYSAHGISPQIREIAKKKKLIEIDATCPLVNKVHVYVQMKAKENYDIILIGYKNNHVEVIGTYNEAPHCTHIVENVNDVDKLNFPLNKKLFYVTQTTLSMDDCALIVQKLKNKFPHIETIPSGSICYATTNRQTALNKICTKCDLTIVVGSSSSSNAKKLVYSSQIRNVPAVLLNTVHDLDQQILKNVNKIALTSAASTPEQETQKFVNLLTNPPFNYTLQQNFDGAHENVPKWKLPKNFLHMIKEREK

GO terms:
  GO:0051745 4-hydroxy-3-methylbut-2-enyl diphosphate reductase activity (F, IDA)
  GO:0020011 apicoplast (C, IDA)
  GO:0019288 isopentenyl diphosphate biosynthetic process, methylerythritol 4-phosphate pathway (P, IDA)
  GO:0010322 regulation of isopentenyl diphosphate biosynthetic process, methylerythritol 4-phosphate pathway (P, IDA)
  GO:0005515 protein binding (F, IPI)

InterPro domains:
  IPR003451 4-hydroxy-3-methylbut-2-enyl diphosphate reductase [MF_00191] (220-502)
  IPR003451 4-hydroxy-3-methylbut-2-enyl diphosphate reductase [PF02401] (223-498)
  IPR003451 4-hydroxy-3-methylbut-2-enyl diphosphate reductase [PTHR30426] (221-535)
  IPR003451 4-hydroxy-3-methylbut-2-enyl diphosphate reductase [TIGR00216] (223-496)
  IPR003451 4-hydroxy-3-methylbut-2-enyl diphosphate reductase [cd13944] (222-498)

CATH classification: 3.40.1010.20 (+2 more: 3.40.50.11270, 3.40.1010.20)

Secondary structure (DSSP, 8-state):
---EEEEEES-S--HHHHHHHHHHHHHHHHS-S-EEEES-SSS-HHHHHHHHHHTEEEES-GGGS-TTSEEEE-TT---HHHHHHHHHTT-EEEE---HHHHHHHHHHHHHHTTT-EEEEES-TTSHHHHHHHTTSGGGEEEESSHHHHHH----TT--EEEEE-TT--HHHHHHHHHHHHHH-TT-EE-TT-SS-HHHHHHHHHHHHHHTT-SEEEEES-TT-HHHHHHHHHHHTTT--EEEESSGGG--GGGGTT--EEEEEE-TT--HHHHHHHHHHHHSTTT-PEEEEEE-SPP------S-HHHHHHHHHHT-